Protein AF-A0A3B9X0W4-F1 (afdb_monomer_lite)

Foldseek 3Di:
DPPDQDFLADPFADDLVVQVVDQKAKAFDDCQQPRQHHGYDHNVSQQVQWDWDDDDNTITITGNQPPHQWADPPDAKWKWFFNHKWKWWQFPVGIDTKTFRGKIKIAGPPVQKIWMWTWIADPVPGIDIDTDMAGHDIRAWTWDDDPFKIKIKGAHSDRQKIKMWMKGDDPGTIMIMITIIGTD

Radius of gyration: 15.8 Å; chains: 1; bounding box: 37×34×49 Å

Sequence (184 aa):
PTPELPSFTLETPAAAAELKTSQLVWGRWAEGKGDLERITLGRAVAAEGKKQTIGDFNYILFRDEGDAVRVDRGLGVVNFALSSAQAFYNSSTGVVAMQVLDGSLGIDFQQNSFATELNLNHELTGQVDFIAAGGFFDGGFFHSRNDAQRIAGAVSFDGTEAGYLFERQLEAGSIDGLTLWNSQ

pLDDT: mean 94.37, std 8.46, range [43.22, 98.88]

Secondary structure (DSSP, 8-state):
-PPPPP-SB-SSPPPHHHHTTSSEEEEESTTTTGGG--SEEEHHHHTTT-EEEEE-SSEEEEE--TT--SPPTT--EEEEEEEEEEEEEEETTEEEEEEEEEEEEEEETTTTEEEEEEEEEETTTEEEEEEEEEEEETTTEEEEE-SSEEEEEEE-TTSSEEEEEEEEEETTEEEEEEEEEEE-

Structure (mmCIF, N/CA/C/O backbone):
data_AF-A0A3B9X0W4-F1
#
_entry.id   AF-A0A3B9X0W4-F1
#
loop_
_atom_site.group_PDB
_atom_site.id
_atom_site.type_symbol
_atom_site.label_atom_id
_atom_site.label_alt_id
_atom_site.label_comp_id
_atom_site.label_asym_id
_atom_site.label_entity_id
_atom_site.label_seq_id
_atom_site.pdbx_PDB_ins_code
_atom_site.Cartn_x
_atom_site.Cartn_y
_atom_site.Cartn_z
_atom_site.occupancy
_atom_site.B_iso_or_equiv
_atom_site.auth_seq_id
_atom_site.auth_comp_id
_atom_site.auth_asym_id
_atom_site.auth_atom_id
_atom_site.pdbx_PDB_model_num
ATOM 1 N N . PRO A 1 1 ? -14.257 -4.869 -30.197 1.00 48.38 1 PRO A N 1
ATOM 2 C CA . PRO A 1 1 ? -13.517 -4.279 -29.060 1.00 48.38 1 PRO A CA 1
ATOM 3 C C . PRO A 1 1 ? -13.326 -5.328 -27.961 1.00 48.38 1 PRO A C 1
ATOM 5 O O . PRO A 1 1 ? -14.312 -5.815 -27.416 1.00 48.38 1 PRO A O 1
ATOM 8 N N . THR A 1 2 ? -12.083 -5.730 -27.701 1.00 43.22 2 THR A N 1
ATOM 9 C CA . THR A 1 2 ? -11.752 -6.470 -26.475 1.00 43.22 2 TH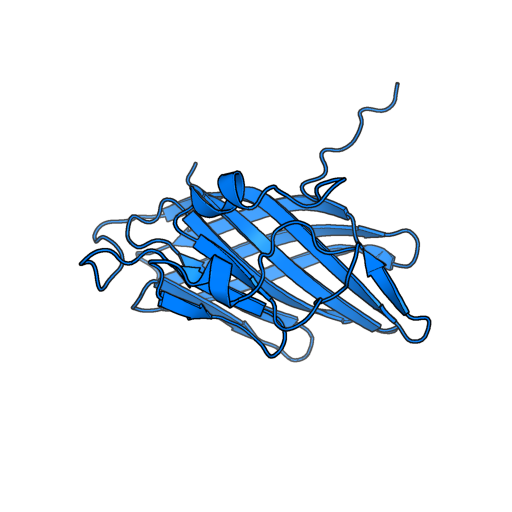R A CA 1
ATOM 10 C C . THR A 1 2 ? -12.090 -5.558 -25.293 1.00 43.22 2 THR A C 1
ATOM 12 O O . THR A 1 2 ? -11.736 -4.380 -25.371 1.00 43.22 2 THR A O 1
ATOM 15 N N . PRO A 1 3 ? -12.813 -6.021 -24.258 1.00 47.41 3 PRO A N 1
ATOM 16 C CA . PRO A 1 3 ? -13.019 -5.218 -23.059 1.00 47.41 3 PRO A CA 1
ATOM 17 C C . PRO A 1 3 ? -11.651 -4.831 -22.500 1.00 47.41 3 PRO A C 1
ATOM 19 O O . PRO A 1 3 ? -10.781 -5.692 -22.364 1.00 47.41 3 PRO A O 1
ATOM 22 N N . GLU A 1 4 ? -11.445 -3.546 -22.234 1.00 57.66 4 GLU A N 1
ATOM 23 C CA . GLU A 1 4 ? -10.277 -3.089 -21.493 1.00 57.66 4 GLU A CA 1
ATOM 24 C C . GLU A 1 4 ? -10.377 -3.698 -20.091 1.00 57.66 4 GLU A C 1
ATOM 26 O O . GLU A 1 4 ? -11.400 -3.543 -19.418 1.00 57.66 4 GLU A O 1
ATOM 31 N N . LEU A 1 5 ? -9.386 -4.505 -19.707 1.00 55.81 5 LEU A N 1
ATOM 32 C CA . LEU A 1 5 ? -9.364 -5.097 -18.374 1.00 55.81 5 LEU A CA 1
ATOM 33 C C . LEU A 1 5 ? -9.265 -3.955 -17.353 1.00 55.81 5 LEU A C 1
ATOM 35 O O . LEU A 1 5 ? -8.487 -3.025 -17.583 1.00 55.81 5 LEU A O 1
ATOM 39 N N . PRO A 1 6 ? -10.026 -3.999 -16.247 1.00 62.91 6 PRO A N 1
ATOM 40 C CA . PRO A 1 6 ? -9.841 -3.032 -15.177 1.00 62.91 6 PRO A CA 1
ATOM 41 C C . PRO A 1 6 ? -8.377 -3.060 -14.715 1.00 62.91 6 PRO A C 1
ATOM 43 O O . PRO A 1 6 ? -7.774 -4.122 -14.580 1.00 62.91 6 PRO A O 1
ATOM 46 N N . SER A 1 7 ? -7.795 -1.878 -14.518 1.00 80.00 7 SER A N 1
ATOM 47 C CA . SER A 1 7 ? -6.469 -1.707 -13.929 1.00 80.00 7 SER A CA 1
ATOM 48 C C . SER A 1 7 ? -6.621 -0.860 -12.677 1.00 80.00 7 SER A C 1
ATOM 50 O O . SER A 1 7 ? -7.043 0.292 -12.746 1.00 80.00 7 SER A O 1
ATOM 52 N N . PHE A 1 8 ? -6.247 -1.424 -11.534 1.00 91.62 8 PHE A N 1
ATOM 53 C CA . PHE A 1 8 ? -6.143 -0.704 -10.265 1.00 91.62 8 PHE A CA 1
ATOM 54 C C . PHE A 1 8 ? -4.829 0.079 -10.153 1.00 91.62 8 PHE A C 1
ATOM 56 O O . PHE A 1 8 ? -4.624 0.827 -9.193 1.00 91.62 8 PHE A O 1
ATOM 63 N N . THR A 1 9 ? -3.946 -0.061 -11.147 1.00 91.69 9 THR A N 1
ATOM 64 C CA . THR A 1 9 ? -2.780 0.800 -11.332 1.00 91.69 9 THR A CA 1
ATOM 65 C C . THR A 1 9 ? -3.202 2.060 -12.082 1.00 91.69 9 THR A C 1
ATOM 67 O O . THR A 1 9 ? -3.610 1.981 -13.242 1.00 91.69 9 THR A O 1
ATOM 70 N N . LEU A 1 10 ? -3.078 3.220 -11.433 1.00 90.19 10 LEU A N 1
ATOM 71 C CA . LEU A 1 10 ? -3.373 4.516 -12.051 1.00 90.19 10 LEU A CA 1
ATOM 72 C C . LEU A 1 10 ? -2.389 4.822 -13.191 1.00 90.19 10 LEU A C 1
ATOM 74 O O . LEU A 1 10 ? -1.198 4.513 -13.105 1.00 90.19 10 LEU A O 1
ATOM 78 N N . GLU A 1 11 ? -2.862 5.491 -14.241 1.00 89.56 11 GLU A N 1
ATOM 79 C CA . GLU A 1 11 ? -1.998 5.918 -15.351 1.00 89.56 11 GLU A CA 1
ATOM 80 C C . GLU A 1 11 ? -1.024 7.022 -14.919 1.00 89.56 11 GLU A C 1
ATOM 82 O O . GLU A 1 11 ? 0.160 6.998 -15.267 1.00 89.56 11 GLU A O 1
ATOM 87 N N . THR A 1 12 ? -1.509 7.953 -14.095 1.00 92.00 12 THR A N 1
ATOM 88 C CA . THR A 1 12 ? -0.754 9.085 -13.550 1.00 92.00 12 THR A CA 1
ATOM 89 C C . THR A 1 12 ? -0.750 9.070 -12.021 1.00 92.00 12 THR A C 1
ATOM 91 O O . THR A 1 12 ? -1.651 8.484 -11.419 1.00 92.00 12 THR A O 1
ATOM 94 N N . PRO A 1 13 ? 0.219 9.734 -11.366 1.00 94.81 13 PRO A N 1
ATOM 95 C CA . PRO A 1 13 ? 0.207 9.883 -9.915 1.00 94.81 13 PRO A CA 1
ATOM 96 C C . PRO A 1 13 ? -1.081 10.540 -9.404 1.00 94.81 13 PRO A C 1
ATOM 98 O O . PRO A 1 13 ? -1.518 11.555 -9.950 1.00 94.81 13 PRO A O 1
ATOM 101 N N . ALA A 1 14 ? -1.664 9.978 -8.344 1.00 94.00 14 ALA A N 1
ATOM 102 C CA . ALA A 1 14 ? -2.817 10.550 -7.664 1.00 94.00 14 ALA A CA 1
ATOM 103 C C . ALA A 1 14 ? -2.467 11.912 -7.053 1.00 94.00 14 ALA A C 1
ATOM 105 O O . ALA A 1 14 ? -1.352 12.148 -6.568 1.00 94.00 14 ALA A O 1
ATOM 106 N N . ALA A 1 15 ? -3.437 12.824 -7.051 1.00 94.44 15 ALA A N 1
ATOM 107 C CA . ALA A 1 15 ? -3.230 14.144 -6.480 1.00 94.44 15 ALA A CA 1
ATOM 108 C C . ALA A 1 15 ? -3.102 14.059 -4.951 1.00 94.44 15 ALA A C 1
ATOM 110 O O . ALA A 1 15 ? -3.848 13.349 -4.279 1.00 94.44 15 ALA A O 1
ATOM 111 N N . ALA A 1 16 ? -2.215 14.867 -4.365 1.00 93.81 16 ALA A N 1
ATOM 112 C CA . ALA A 1 16 ? -2.045 14.895 -2.910 1.00 93.81 16 ALA A CA 1
ATOM 113 C C . ALA A 1 16 ? -3.329 15.255 -2.152 1.00 93.81 16 ALA A C 1
ATOM 115 O O . ALA A 1 16 ? -3.556 14.750 -1.059 1.00 93.81 16 ALA A O 1
ATOM 116 N N . ALA A 1 17 ? -4.169 16.119 -2.726 1.00 94.56 17 ALA A N 1
ATOM 117 C CA . ALA A 1 17 ? -5.448 16.477 -2.125 1.00 94.56 17 ALA A CA 1
ATOM 118 C C . ALA A 1 17 ? -6.420 15.289 -2.072 1.00 94.56 17 ALA A C 1
ATOM 120 O O . ALA A 1 17 ? -7.154 15.175 -1.102 1.00 94.56 17 ALA A O 1
ATOM 121 N N . GLU A 1 18 ? -6.392 14.412 -3.078 1.00 94.25 18 GLU A N 1
ATOM 122 C CA . GLU A 1 18 ? -7.237 13.219 -3.159 1.00 94.25 18 GLU A CA 1
ATOM 123 C C . GLU A 1 18 ? -6.798 12.176 -2.129 1.00 94.25 18 GLU A C 1
ATOM 125 O O . GLU A 1 18 ? -7.586 11.807 -1.262 1.00 94.25 18 GLU A O 1
ATOM 130 N N . LEU A 1 19 ? -5.514 11.796 -2.133 1.00 95.06 19 LEU A N 1
ATOM 131 C CA . LEU A 1 19 ? -4.982 10.807 -1.188 1.00 95.06 19 LEU A CA 1
ATOM 132 C C . LEU A 1 19 ? -5.155 11.238 0.274 1.00 95.06 19 LEU A C 1
ATOM 134 O O . LEU A 1 19 ? -5.411 10.408 1.136 1.00 95.06 19 LEU A O 1
ATOM 138 N N . LYS A 1 20 ? -5.056 12.539 0.577 1.00 94.75 20 LYS A N 1
ATOM 139 C CA . LYS A 1 20 ? -5.226 13.041 1.949 1.00 94.75 20 LYS A CA 1
ATOM 140 C C . LYS A 1 20 ? -6.667 12.994 2.470 1.00 94.75 20 LYS A C 1
ATOM 142 O O . LYS A 1 20 ? -6.859 13.258 3.654 1.00 94.75 20 LYS A O 1
ATOM 147 N N . THR A 1 21 ? -7.657 12.670 1.634 1.00 94.19 21 THR A N 1
ATOM 148 C CA . THR A 1 21 ? -9.032 12.432 2.109 1.00 94.19 21 THR A CA 1
ATOM 149 C C . THR A 1 21 ? -9.198 11.073 2.788 1.00 94.19 21 THR A C 1
ATOM 151 O O . THR A 1 21 ? -10.082 10.937 3.630 1.00 94.19 21 THR A O 1
ATOM 154 N N . SER A 1 22 ? -8.329 10.105 2.479 1.00 95.75 22 SER A N 1
ATOM 155 C CA . SER A 1 22 ? -8.332 8.770 3.079 1.00 95.75 22 SER A CA 1
ATOM 156 C C . SER A 1 22 ? -7.802 8.784 4.510 1.00 95.75 22 SER A C 1
ATOM 158 O O . SER A 1 22 ? -6.947 9.602 4.876 1.00 95.75 22 SER A O 1
ATOM 160 N N . GLN A 1 23 ? -8.257 7.844 5.333 1.00 97.31 23 GLN A N 1
ATOM 161 C CA . GLN A 1 23 ? -7.698 7.592 6.661 1.00 97.31 23 GLN A CA 1
ATOM 162 C C . GLN A 1 23 ? -6.287 7.011 6.558 1.00 97.31 23 GLN A C 1
ATOM 164 O O . GLN A 1 23 ? -5.421 7.406 7.343 1.00 97.31 23 GLN A O 1
ATOM 169 N N . LEU A 1 24 ? -6.031 6.161 5.565 1.00 98.50 24 LEU A N 1
ATOM 170 C CA . LEU A 1 24 ? -4.751 5.519 5.291 1.00 98.50 24 LEU A CA 1
ATOM 171 C C . LEU A 1 24 ? -4.034 6.160 4.094 1.00 98.50 24 LEU A C 1
ATOM 173 O O . LEU A 1 24 ? -4.579 6.243 2.998 1.00 98.50 24 LEU A O 1
ATOM 177 N N . VAL A 1 25 ? -2.787 6.599 4.288 1.00 98.56 25 VAL A N 1
ATOM 178 C CA . VAL A 1 25 ? -1.997 7.293 3.255 1.00 98.56 25 VAL A CA 1
ATOM 179 C C . VAL A 1 25 ? -0.572 6.763 3.203 1.00 98.56 25 VAL A C 1
ATOM 181 O O . VAL A 1 25 ? 0.138 6.754 4.209 1.00 98.56 25 VAL A O 1
ATOM 184 N N . TRP A 1 26 ? -0.113 6.379 2.013 1.00 98.69 26 TRP A N 1
ATOM 185 C CA . TRP A 1 26 ? 1.274 5.980 1.803 1.00 98.69 26 TRP A CA 1
ATOM 186 C C . TRP A 1 26 ? 2.205 7.189 1.682 1.00 98.69 26 TRP A C 1
ATOM 188 O O . TRP A 1 26 ? 2.032 8.066 0.835 1.00 98.69 26 TRP A O 1
ATOM 198 N N . GLY A 1 27 ? 3.243 7.207 2.511 1.00 98.31 27 GLY A N 1
ATOM 199 C CA . GLY A 1 27 ? 4.379 8.112 2.398 1.00 98.31 27 GLY A CA 1
ATOM 200 C C . GLY A 1 27 ? 5.613 7.405 1.840 1.00 98.31 27 GLY A C 1
ATOM 201 O O . GLY A 1 27 ? 5.862 6.257 2.194 1.00 98.31 27 GLY A O 1
ATOM 202 N N . ARG A 1 28 ? 6.411 8.107 1.027 1.00 97.62 28 ARG A N 1
ATOM 203 C CA . ARG A 1 28 ? 7.701 7.652 0.477 1.00 97.62 28 ARG A CA 1
ATOM 204 C C . ARG A 1 28 ? 8.881 8.514 0.935 1.00 97.62 28 ARG A C 1
ATOM 206 O O . ARG A 1 28 ? 8.710 9.684 1.301 1.00 97.62 28 ARG A O 1
ATOM 213 N N . TRP A 1 29 ? 10.078 7.927 0.930 1.00 93.38 29 TRP A N 1
ATOM 214 C CA . TRP A 1 29 ? 11.333 8.614 1.221 1.00 93.38 29 TRP A CA 1
ATOM 215 C C . TRP A 1 29 ? 11.989 8.959 -0.106 1.00 93.38 29 TRP A C 1
ATOM 217 O O . TRP A 1 29 ? 11.956 8.163 -1.044 1.00 93.38 29 TRP A O 1
ATOM 227 N N . ALA A 1 30 ? 12.617 10.135 -0.163 1.00 90.94 30 ALA A N 1
ATOM 228 C CA . ALA A 1 30 ? 13.157 10.677 -1.406 1.00 90.94 30 ALA A CA 1
ATOM 229 C C . ALA A 1 30 ? 12.117 10.575 -2.547 1.00 90.94 30 ALA A C 1
ATOM 231 O O . ALA A 1 30 ? 10.919 10.754 -2.315 1.00 90.94 30 ALA A O 1
ATOM 232 N N . GLU A 1 31 ? 12.567 10.275 -3.762 1.00 89.62 31 GLU A N 1
ATOM 233 C CA . GLU A 1 31 ? 11.701 10.165 -4.938 1.00 89.62 31 GLU A CA 1
ATOM 234 C C . GLU A 1 31 ? 11.060 8.777 -5.112 1.00 89.62 31 GLU A C 1
ATOM 236 O O . GLU A 1 31 ? 10.306 8.576 -6.058 1.00 89.62 31 GLU A O 1
ATOM 241 N N . GLY A 1 32 ? 11.318 7.810 -4.220 1.00 91.25 32 GLY A N 1
ATOM 242 C CA . GLY A 1 32 ? 10.841 6.432 -4.392 1.00 91.25 32 GLY A CA 1
ATOM 243 C C . GLY A 1 32 ? 11.309 5.833 -5.725 1.00 91.25 32 GLY A C 1
ATOM 244 O O . GLY A 1 32 ? 12.503 5.845 -6.029 1.00 91.25 32 GLY A O 1
ATOM 245 N N . LYS A 1 33 ? 10.369 5.340 -6.538 1.00 93.62 33 LYS A N 1
ATOM 246 C CA . LYS A 1 33 ? 10.602 4.858 -7.914 1.00 93.62 33 LYS A CA 1
ATOM 247 C C . LYS A 1 33 ? 10.416 5.953 -8.986 1.00 93.62 33 LYS A C 1
ATOM 249 O O . LYS A 1 33 ? 10.255 5.637 -10.164 1.00 93.62 33 LYS A O 1
ATOM 254 N N . GLY A 1 34 ? 10.440 7.232 -8.603 1.00 92.81 34 GLY A N 1
ATOM 255 C CA . GLY A 1 34 ? 10.336 8.380 -9.509 1.00 92.81 34 GLY A CA 1
ATOM 256 C C . GLY A 1 34 ? 8.974 8.465 -10.198 1.00 92.81 34 GLY A C 1
ATOM 257 O O . GLY A 1 34 ? 7.934 8.318 -9.558 1.00 92.81 34 GLY A O 1
ATOM 258 N N . ASP A 1 35 ? 8.978 8.644 -11.519 1.00 91.94 35 ASP A N 1
ATOM 259 C CA . ASP A 1 35 ? 7.766 8.803 -12.339 1.00 91.94 35 ASP A CA 1
ATOM 260 C C . ASP A 1 35 ? 6.871 7.552 -12.389 1.00 91.94 35 ASP A C 1
ATOM 262 O O . ASP A 1 35 ? 5.811 7.577 -13.016 1.00 91.94 35 ASP A O 1
ATOM 266 N N . LEU A 1 36 ? 7.269 6.448 -11.747 1.00 93.75 36 LEU A N 1
ATOM 267 C CA . LEU A 1 36 ? 6.467 5.230 -11.606 1.00 93.75 36 LEU A CA 1
ATOM 268 C C . LEU A 1 36 ? 5.566 5.233 -10.359 1.00 93.75 36 LEU A C 1
ATOM 270 O O . LEU A 1 36 ? 4.665 4.405 -10.259 1.00 93.75 36 LEU A O 1
ATOM 274 N N . GLU A 1 37 ? 5.774 6.153 -9.416 1.00 96.06 37 GLU A N 1
ATOM 275 C CA . GLU A 1 37 ? 4.938 6.277 -8.218 1.00 96.06 37 GLU A CA 1
ATOM 276 C C . GLU A 1 37 ? 3.497 6.662 -8.586 1.00 96.06 37 GLU A C 1
ATOM 278 O O . GLU A 1 37 ? 3.277 7.511 -9.453 1.00 96.06 37 GLU A O 1
ATOM 283 N N . ARG A 1 38 ? 2.497 6.047 -7.943 1.00 96.50 38 ARG A N 1
ATOM 284 C CA . ARG A 1 38 ? 1.077 6.308 -8.240 1.00 96.50 38 ARG A CA 1
ATOM 285 C C . ARG A 1 38 ? 0.268 6.741 -7.036 1.00 96.50 38 ARG A C 1
ATOM 287 O O . ARG A 1 38 ? -0.507 7.683 -7.148 1.00 96.50 38 ARG A O 1
ATOM 294 N N . ILE A 1 39 ? 0.462 6.089 -5.897 1.00 97.50 39 ILE A N 1
ATOM 295 C CA . ILE A 1 39 ? -0.406 6.238 -4.721 1.00 97.50 39 ILE A CA 1
ATOM 296 C C . ILE A 1 39 ? 0.355 6.703 -3.476 1.00 97.50 39 ILE A C 1
ATOM 298 O O . ILE A 1 39 ? -0.124 6.547 -2.356 1.00 97.50 39 ILE A O 1
ATOM 302 N N . THR A 1 40 ? 1.551 7.268 -3.655 1.00 98.19 40 THR A N 1
ATOM 303 C CA . THR A 1 40 ? 2.399 7.730 -2.552 1.00 98.19 40 THR A CA 1
ATOM 304 C C . THR A 1 40 ? 2.554 9.246 -2.546 1.00 98.19 40 THR A C 1
ATOM 306 O O . THR A 1 40 ? 2.548 9.912 -3.585 1.00 98.19 40 THR A O 1
ATOM 309 N N . LEU A 1 41 ? 2.789 9.804 -1.360 1.00 98.00 41 LEU A N 1
ATOM 310 C CA . LEU A 1 41 ? 3.182 11.199 -1.150 1.00 98.00 41 LEU A CA 1
ATOM 311 C C . LEU A 1 41 ? 4.561 11.283 -0.503 1.00 98.00 41 LEU A C 1
ATOM 313 O O . LEU A 1 41 ? 5.019 10.338 0.130 1.00 98.00 41 LEU A O 1
ATOM 317 N N . GLY A 1 42 ? 5.230 12.433 -0.605 1.00 97.75 42 GLY A N 1
ATOM 318 C CA . GLY A 1 42 ? 6.433 12.667 0.195 1.00 97.75 42 GLY A CA 1
ATOM 319 C C . GLY A 1 42 ? 6.108 12.518 1.685 1.00 97.75 42 GLY A C 1
ATOM 320 O O . GLY A 1 42 ? 5.093 13.041 2.146 1.00 97.75 42 GLY A O 1
ATOM 321 N N . ARG A 1 43 ? 6.959 11.813 2.443 1.00 96.81 43 ARG A N 1
ATOM 322 C CA . ARG A 1 43 ? 6.708 11.445 3.851 1.00 96.81 43 ARG A CA 1
ATOM 323 C C . ARG A 1 43 ? 6.135 12.578 4.709 1.00 96.81 43 ARG A C 1
ATOM 325 O O . ARG A 1 43 ? 5.210 12.336 5.472 1.00 96.81 43 ARG A O 1
ATOM 332 N N . ALA A 1 44 ? 6.687 13.790 4.608 1.00 96.06 44 ALA A N 1
ATOM 333 C CA . ALA A 1 44 ? 6.236 14.928 5.411 1.00 96.06 44 ALA A CA 1
ATOM 334 C C . ALA A 1 44 ? 4.766 15.291 5.142 1.00 96.06 44 ALA A C 1
ATOM 336 O O . ALA A 1 44 ? 4.036 15.561 6.085 1.00 96.06 44 ALA A O 1
ATOM 337 N N . VAL A 1 45 ? 4.338 15.226 3.878 1.00 97.06 45 VAL A N 1
ATOM 338 C CA . VAL A 1 45 ? 2.959 15.510 3.458 1.00 97.06 45 VAL A CA 1
ATOM 339 C C . VAL A 1 45 ? 2.021 14.372 3.863 1.00 97.06 45 VAL A C 1
ATOM 341 O O . VAL A 1 45 ? 0.930 14.628 4.356 1.00 97.06 45 VAL A O 1
ATOM 344 N N . ALA A 1 46 ? 2.449 13.114 3.699 1.00 97.88 46 ALA A N 1
ATOM 345 C CA . ALA A 1 46 ? 1.660 11.946 4.110 1.00 97.88 46 ALA A CA 1
ATOM 346 C C . ALA A 1 46 ? 1.410 11.898 5.630 1.00 97.88 46 ALA A C 1
ATOM 34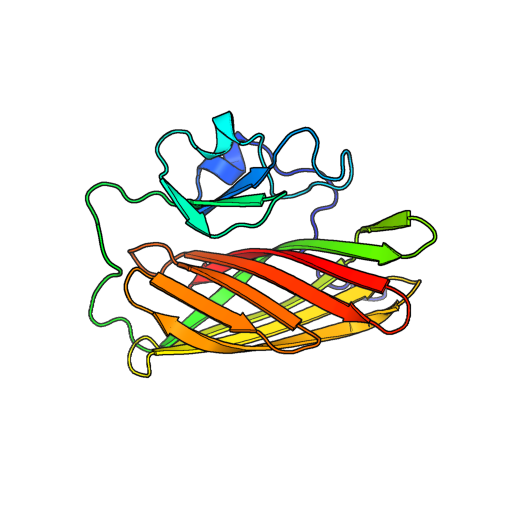8 O O . ALA A 1 46 ? 0.380 11.401 6.076 1.00 97.88 46 ALA A O 1
ATOM 349 N N . ALA A 1 47 ? 2.358 12.411 6.421 1.00 97.38 47 ALA A N 1
ATOM 350 C CA . ALA A 1 47 ? 2.307 12.399 7.879 1.00 97.38 47 ALA A CA 1
ATOM 351 C C . ALA A 1 47 ? 1.415 13.494 8.492 1.00 97.38 47 ALA A C 1
ATOM 353 O O . ALA A 1 47 ? 1.194 13.483 9.702 1.00 97.38 47 ALA A O 1
ATOM 354 N N . GLU A 1 48 ? 0.936 14.464 7.707 1.00 96.31 48 GLU A N 1
ATOM 355 C CA . GLU A 1 48 ? 0.119 15.571 8.215 1.00 96.31 48 GLU A CA 1
ATOM 356 C C . GLU A 1 48 ? -1.151 15.043 8.903 1.00 96.31 48 GLU A C 1
ATOM 358 O O . GLU A 1 48 ? -2.041 14.501 8.254 1.00 96.31 48 GLU A O 1
ATOM 363 N N . GLY A 1 49 ? -1.230 15.195 10.231 1.00 94.56 49 GLY A N 1
ATOM 364 C CA . GLY A 1 49 ? -2.385 14.763 11.029 1.00 94.56 49 GLY A CA 1
ATOM 365 C C . GLY A 1 49 ? -2.517 13.247 11.225 1.00 94.56 49 GLY A C 1
ATOM 366 O O . GLY A 1 49 ? -3.524 12.802 11.761 1.00 94.56 49 GLY A O 1
ATOM 367 N N . LYS A 1 50 ? -1.522 12.447 10.823 1.00 96.56 50 LYS A N 1
ATOM 368 C CA . LYS A 1 50 ? -1.585 10.978 10.846 1.00 96.56 50 LYS A CA 1
ATOM 369 C C . LYS A 1 50 ? -0.389 10.370 11.577 1.00 96.56 50 LYS A C 1
ATOM 371 O O . LYS A 1 50 ? 0.679 10.977 11.670 1.00 96.56 50 LYS A O 1
ATOM 376 N N . LYS A 1 51 ? -0.539 9.147 12.088 1.00 96.62 51 LYS A N 1
ATOM 377 C CA . LYS A 1 51 ? 0.534 8.402 12.770 1.00 96.62 51 LYS A CA 1
ATOM 378 C C . LYS A 1 51 ? 1.077 7.272 11.906 1.00 96.62 51 LYS A C 1
ATOM 380 O O . LYS A 1 51 ? 0.381 6.740 11.049 1.00 96.62 51 LYS A O 1
ATOM 385 N N . GLN A 1 52 ? 2.342 6.923 12.123 1.00 96.94 52 GLN A N 1
ATOM 386 C CA . GLN A 1 52 ? 2.999 5.822 11.416 1.00 96.94 52 GLN A CA 1
ATOM 387 C C . GLN A 1 52 ? 2.414 4.477 11.857 1.00 96.94 52 GLN A C 1
ATOM 389 O O . GLN A 1 52 ? 2.207 4.266 13.050 1.00 96.94 52 GLN A O 1
ATOM 394 N N . THR A 1 53 ? 2.199 3.572 10.903 1.00 97.44 53 THR A N 1
ATOM 395 C CA . THR A 1 53 ? 1.723 2.206 11.161 1.00 97.44 53 THR A CA 1
ATOM 396 C C . THR A 1 53 ? 2.782 1.185 10.745 1.00 97.44 53 THR A C 1
ATOM 398 O O . THR A 1 53 ? 3.714 0.911 11.498 1.00 97.44 53 THR A O 1
ATOM 401 N N . ILE A 1 54 ? 2.670 0.654 9.532 1.00 97.88 54 ILE A N 1
ATOM 402 C CA . ILE A 1 54 ? 3.587 -0.303 8.921 1.00 97.88 54 ILE A CA 1
ATOM 403 C C . ILE A 1 54 ? 4.447 0.380 7.860 1.00 97.88 54 ILE A C 1
ATOM 405 O O . ILE A 1 54 ? 4.173 1.504 7.436 1.00 97.88 54 ILE A O 1
ATOM 409 N N . GLY A 1 55 ? 5.503 -0.300 7.433 1.00 96.50 55 GLY A N 1
ATOM 410 C CA . GLY A 1 55 ? 6.386 0.199 6.393 1.00 96.50 55 GLY A CA 1
ATOM 411 C C . GLY A 1 55 ? 7.602 -0.685 6.156 1.00 96.50 55 GLY A C 1
ATOM 412 O O . GLY A 1 55 ? 7.774 -1.744 6.774 1.00 96.50 55 GLY A O 1
ATOM 413 N N . ASP A 1 56 ? 8.444 -0.220 5.251 1.00 94.56 56 ASP A N 1
ATOM 414 C CA . ASP A 1 56 ? 9.777 -0.728 4.960 1.00 94.56 56 ASP A CA 1
ATOM 415 C C . ASP A 1 56 ? 10.769 0.454 4.881 1.00 94.56 56 ASP A C 1
ATOM 417 O O . ASP A 1 56 ? 10.558 1.506 5.489 1.00 94.56 56 ASP A O 1
ATOM 421 N N . PHE A 1 57 ? 11.887 0.284 4.173 1.00 91.75 57 PHE A N 1
ATOM 422 C CA . PHE A 1 57 ? 12.869 1.355 3.992 1.00 91.75 57 PHE A CA 1
ATOM 423 C C . PHE A 1 57 ? 12.441 2.425 2.973 1.00 91.75 57 PHE A C 1
ATOM 425 O O . PHE A 1 57 ? 13.081 3.475 2.912 1.00 91.75 57 PHE A O 1
ATOM 432 N N . ASN A 1 58 ? 11.388 2.173 2.190 1.00 95.19 58 ASN A N 1
ATOM 433 C CA . ASN A 1 58 ? 10.945 3.022 1.086 1.00 95.19 58 ASN A CA 1
ATOM 434 C C . ASN A 1 58 ? 9.593 3.691 1.369 1.00 95.19 58 ASN A C 1
ATOM 436 O O . ASN A 1 58 ? 9.388 4.838 0.962 1.00 95.19 58 ASN A O 1
ATOM 440 N N . TYR A 1 59 ? 8.695 2.986 2.063 1.00 98.19 59 TYR A N 1
ATOM 441 C CA . TYR A 1 59 ? 7.282 3.309 2.234 1.00 98.19 59 TYR A CA 1
ATOM 442 C C . TYR A 1 59 ? 6.794 3.126 3.683 1.00 98.19 59 TYR A C 1
ATOM 444 O O . TYR A 1 59 ? 7.198 2.211 4.394 1.00 98.19 59 TYR A O 1
ATOM 452 N N . ILE A 1 60 ? 5.933 4.039 4.141 1.00 98.44 60 ILE A N 1
ATOM 453 C CA . ILE A 1 60 ? 5.254 4.023 5.442 1.00 98.44 60 ILE A CA 1
ATOM 454 C C . ILE A 1 60 ? 3.790 4.239 5.137 1.00 98.44 60 ILE A C 1
ATOM 456 O O . ILE A 1 60 ? 3.438 5.202 4.454 1.00 98.44 60 ILE A O 1
ATOM 460 N N . LEU A 1 61 ? 2.945 3.408 5.722 1.00 98.75 61 LEU A N 1
ATOM 461 C CA . LEU A 1 61 ? 1.527 3.676 5.795 1.00 98.75 61 LEU A CA 1
ATOM 462 C C . LEU A 1 61 ? 1.257 4.562 7.012 1.00 98.75 61 LEU A C 1
ATOM 464 O O . LEU A 1 61 ? 1.583 4.213 8.152 1.00 98.75 61 LEU A O 1
ATOM 468 N N . PHE A 1 62 ? 0.678 5.727 6.769 1.00 98.62 62 PHE A N 1
ATOM 469 C CA . PHE A 1 62 ? 0.190 6.625 7.802 1.00 98.62 62 PHE A CA 1
ATOM 470 C C . PHE A 1 62 ? -1.306 6.422 7.992 1.00 98.62 62 PHE A C 1
ATOM 472 O O . PHE A 1 62 ? -2.024 6.233 7.016 1.00 98.62 62 PHE A O 1
ATOM 479 N N . ARG A 1 63 ? -1.772 6.492 9.236 1.00 98.31 63 ARG A N 1
ATOM 480 C CA . ARG A 1 63 ? -3.178 6.338 9.597 1.00 98.31 63 ARG A CA 1
ATOM 481 C C . ARG A 1 63 ? -3.678 7.541 10.376 1.00 98.31 63 ARG A C 1
ATOM 483 O O . ARG A 1 63 ? -3.003 8.006 11.295 1.00 98.31 63 ARG A O 1
ATOM 490 N N . ASP A 1 64 ? -4.858 8.024 10.015 1.00 96.56 64 ASP A N 1
ATOM 491 C CA . ASP A 1 64 ? -5.635 8.909 10.873 1.00 96.56 64 ASP A CA 1
ATOM 492 C C . ASP A 1 64 ? -6.118 8.122 12.083 1.00 96.56 64 ASP A C 1
ATOM 494 O O . ASP A 1 64 ? -6.833 7.131 11.955 1.00 96.56 64 ASP A O 1
ATOM 498 N N . GLU A 1 65 ? -5.666 8.532 13.257 1.00 90.75 65 GLU A N 1
ATOM 499 C CA . GLU A 1 65 ? -6.043 7.875 14.498 1.00 90.75 65 GLU A CA 1
ATOM 500 C C . GLU A 1 65 ? -7.076 8.678 15.285 1.00 90.75 65 GLU A C 1
ATOM 502 O O . GLU A 1 65 ? -7.657 8.125 16.215 1.00 90.75 65 GLU A O 1
ATOM 507 N N . GLY A 1 66 ? -7.322 9.951 14.945 1.00 88.50 66 GLY A N 1
ATOM 508 C CA . GLY A 1 66 ? -8.071 10.867 15.807 1.00 88.50 66 GLY A CA 1
ATOM 509 C C . GLY A 1 66 ? -7.679 10.705 17.286 1.00 88.50 66 GLY A C 1
ATOM 510 O O . GLY A 1 66 ? -6.494 10.727 17.635 1.00 88.50 66 GLY A O 1
ATOM 511 N N . ASP A 1 67 ? -8.683 10.461 18.134 1.00 84.88 67 ASP A N 1
ATOM 512 C CA . ASP A 1 67 ? -8.524 10.090 19.551 1.00 84.88 67 ASP A CA 1
ATOM 513 C C . ASP A 1 67 ? -8.596 8.568 19.804 1.00 84.88 67 ASP A C 1
ATOM 515 O O . ASP A 1 67 ? -8.484 8.102 20.944 1.00 84.88 67 ASP A O 1
ATOM 519 N N . ALA A 1 68 ? -8.816 7.770 18.759 1.00 86.62 68 ALA A N 1
ATOM 520 C CA . ALA A 1 68 ? -8.898 6.323 18.860 1.00 86.62 68 ALA A CA 1
ATOM 521 C C . ALA A 1 68 ? -7.503 5.694 19.021 1.00 86.62 68 ALA A C 1
ATOM 523 O O . ALA A 1 68 ? -6.475 6.216 18.594 1.00 86.62 68 ALA A O 1
ATOM 524 N N . VAL A 1 69 ? -7.472 4.539 19.687 1.00 82.50 69 VAL A N 1
ATOM 525 C CA . VAL A 1 69 ? -6.238 3.773 19.957 1.00 82.50 69 VAL A CA 1
ATOM 526 C C . VAL A 1 69 ? -6.379 2.290 19.614 1.00 82.50 69 VAL A C 1
ATOM 528 O O . VAL A 1 69 ? -5.451 1.508 19.811 1.00 82.50 69 VAL A O 1
ATOM 531 N N . ARG A 1 70 ? -7.560 1.877 19.146 1.00 88.44 70 ARG A N 1
ATOM 532 C CA . ARG A 1 70 ? -7.894 0.495 18.802 1.00 88.44 70 ARG A CA 1
ATOM 533 C C . ARG A 1 70 ? -8.961 0.477 17.723 1.00 88.44 70 ARG A C 1
ATOM 535 O O . ARG A 1 70 ? -9.753 1.410 17.642 1.00 88.44 70 ARG A O 1
ATOM 542 N N . VAL A 1 71 ? -8.992 -0.619 16.975 1.00 92.31 71 VAL A N 1
ATOM 543 C CA . VAL A 1 71 ? -10.068 -0.891 16.026 1.00 92.31 71 VAL A CA 1
ATOM 544 C C . VAL A 1 71 ? -11.388 -1.067 16.778 1.00 92.31 71 VAL A C 1
ATOM 546 O O . VAL A 1 71 ? -11.408 -1.579 17.908 1.00 92.31 71 VAL A O 1
ATOM 549 N N . ASP A 1 72 ? -12.471 -0.624 16.154 1.00 91.56 72 ASP A N 1
ATOM 550 C CA . ASP A 1 72 ? -13.827 -0.760 16.647 1.00 91.56 72 ASP A CA 1
ATOM 551 C C . ASP A 1 72 ? -14.167 -2.215 16.972 1.00 91.56 72 ASP A C 1
ATOM 553 O O . ASP A 1 72 ? -13.728 -3.181 16.346 1.00 91.56 72 ASP A O 1
ATOM 557 N N . ARG A 1 73 ? -14.945 -2.375 18.041 1.00 87.81 73 ARG A N 1
ATOM 558 C CA . ARG A 1 73 ? -15.353 -3.691 18.531 1.00 87.81 73 ARG A CA 1
ATOM 559 C C . ARG A 1 73 ? -16.589 -4.168 17.789 1.00 87.81 73 ARG A C 1
ATOM 561 O O . ARG A 1 73 ? -17.444 -3.374 17.419 1.00 87.81 73 ARG A O 1
ATOM 568 N N . GLY A 1 74 ? -16.735 -5.486 17.701 1.00 85.88 74 GLY A N 1
ATOM 569 C CA . GLY A 1 74 ? -17.915 -6.097 17.091 1.00 85.88 74 GLY A CA 1
ATOM 570 C C . GLY A 1 74 ? -17.887 -6.089 15.565 1.00 85.88 74 GLY A C 1
ATOM 571 O O . GLY A 1 74 ? -18.886 -6.465 14.956 1.00 85.88 74 GLY A O 1
ATOM 572 N N . LEU A 1 75 ? -16.753 -5.724 14.956 1.00 85.81 75 LEU A N 1
ATOM 573 C CA . LEU A 1 75 ? -16.498 -6.029 13.556 1.00 85.81 75 LEU A CA 1
ATOM 574 C C . LEU A 1 75 ? -16.523 -7.557 13.382 1.00 85.81 75 LEU A C 1
ATOM 576 O O . LEU A 1 75 ? -15.964 -8.302 14.189 1.00 85.81 75 LEU A O 1
ATOM 580 N N . GLY A 1 76 ? -17.279 -8.020 12.389 1.00 92.81 76 GLY A N 1
ATOM 581 C CA . GLY A 1 76 ? -17.380 -9.431 12.027 1.00 92.81 76 GLY A CA 1
ATOM 582 C C . GLY A 1 76 ? -16.316 -9.798 11.002 1.00 92.81 76 GLY A C 1
ATOM 583 O O . GLY A 1 76 ? -15.131 -9.558 11.207 1.00 92.81 76 GLY A O 1
ATOM 584 N N . VAL A 1 77 ? -16.759 -10.352 9.878 1.00 96.06 77 VAL A N 1
ATOM 585 C CA . VAL A 1 77 ? -15.937 -10.457 8.671 1.00 96.06 77 VAL A CA 1
ATOM 586 C C . VAL A 1 77 ? -16.168 -9.202 7.838 1.00 96.06 77 VAL A C 1
ATOM 588 O O . VAL A 1 77 ? -17.320 -8.868 7.558 1.00 96.06 77 VAL A O 1
ATOM 591 N N . VAL A 1 78 ? -15.094 -8.521 7.446 1.00 97.50 78 VAL A N 1
ATOM 592 C CA . VAL A 1 78 ? -15.145 -7.369 6.539 1.00 97.50 78 VAL A CA 1
ATOM 593 C C . VAL A 1 78 ? -14.392 -7.721 5.266 1.00 97.50 78 VAL A C 1
ATOM 595 O O . VAL A 1 78 ? -13.234 -8.142 5.318 1.00 97.50 78 VAL A O 1
ATOM 598 N N . ASN A 1 79 ? -15.060 -7.540 4.131 1.00 98.00 79 ASN A N 1
ATOM 599 C CA . ASN A 1 79 ? -14.447 -7.635 2.814 1.00 98.00 79 ASN A CA 1
ATOM 600 C C . ASN A 1 79 ? -14.145 -6.230 2.313 1.00 98.00 79 ASN A C 1
ATOM 602 O O . ASN A 1 79 ? -14.940 -5.310 2.511 1.00 98.00 79 ASN A O 1
ATOM 606 N N . PHE A 1 80 ? -13.013 -6.080 1.644 1.00 98.25 80 PHE A N 1
ATOM 607 C CA . PHE A 1 80 ? -12.577 -4.818 1.083 1.00 98.25 80 PHE A CA 1
ATOM 608 C C . PHE A 1 80 ? -12.450 -4.933 -0.435 1.00 98.25 80 PHE A C 1
ATOM 610 O O . PHE A 1 80 ? -11.921 -5.912 -0.962 1.00 98.25 80 PHE A O 1
ATOM 617 N N . ALA A 1 81 ? -12.916 -3.903 -1.132 1.00 97.00 81 ALA A N 1
ATOM 618 C CA . ALA A 1 81 ? -12.681 -3.703 -2.550 1.00 97.00 81 ALA A CA 1
ATOM 619 C C . ALA A 1 81 ? -11.360 -2.954 -2.755 1.00 97.00 81 ALA A C 1
ATOM 621 O O . ALA A 1 81 ? -11.069 -1.980 -2.050 1.00 97.00 81 ALA A O 1
ATOM 622 N N . LEU A 1 82 ? -10.563 -3.402 -3.728 1.00 97.69 82 LEU A N 1
ATOM 623 C CA . LEU A 1 82 ? -9.320 -2.730 -4.089 1.00 97.69 82 LEU A CA 1
ATOM 624 C C . LEU A 1 82 ? -9.650 -1.338 -4.632 1.00 97.69 82 LEU A C 1
ATOM 626 O O . LEU A 1 82 ? -10.405 -1.204 -5.590 1.00 97.69 82 LEU A O 1
ATOM 630 N N . SER A 1 83 ? -9.109 -0.293 -4.009 1.00 96.06 83 SER A N 1
ATOM 631 C CA . SER A 1 83 ? -9.313 1.085 -4.462 1.00 96.06 83 SER A CA 1
ATOM 632 C C . SER A 1 83 ? -8.233 1.493 -5.451 1.00 96.06 83 SER A C 1
ATOM 634 O O . SER A 1 83 ? -8.524 2.097 -6.479 1.00 96.06 83 SER A O 1
ATOM 636 N N . SER A 1 84 ? -6.977 1.203 -5.118 1.00 96.94 84 SER A N 1
ATOM 637 C CA . SER A 1 84 ? -5.825 1.502 -5.959 1.00 96.94 84 SER A CA 1
ATOM 638 C C . SER A 1 84 ? -4.613 0.689 -5.519 1.00 96.94 84 SER A C 1
ATOM 640 O O . SER A 1 84 ? -4.497 0.263 -4.365 1.00 96.94 84 SER A O 1
ATOM 642 N N . ALA A 1 85 ? -3.695 0.467 -6.452 1.00 98.06 85 ALA A N 1
ATOM 643 C CA . ALA A 1 85 ? -2.450 -0.229 -6.190 1.00 98.06 85 ALA A CA 1
ATOM 644 C C . ALA A 1 85 ? -1.304 0.333 -7.034 1.00 98.06 85 ALA A C 1
ATOM 646 O O . ALA A 1 85 ? -1.500 0.928 -8.094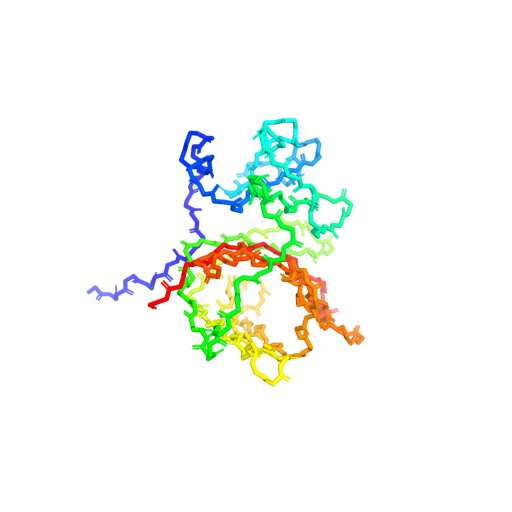 1.00 98.06 85 ALA A O 1
ATOM 647 N N . GLN A 1 86 ? -0.082 0.098 -6.569 1.00 97.50 86 GLN A N 1
ATOM 648 C CA . GLN A 1 86 ? 1.116 0.183 -7.394 1.00 97.50 86 GLN A CA 1
ATOM 649 C C . GLN A 1 86 ? 1.982 -1.039 -7.117 1.00 97.50 86 GLN A C 1
ATOM 651 O O . GLN A 1 86 ? 2.153 -1.431 -5.964 1.00 97.50 86 GLN A O 1
ATOM 656 N N . ALA A 1 87 ? 2.519 -1.641 -8.167 1.00 98.19 87 ALA A N 1
ATOM 657 C CA . ALA A 1 87 ? 3.390 -2.798 -8.067 1.00 98.19 87 ALA A CA 1
ATOM 658 C C . ALA A 1 87 ? 4.556 -2.634 -9.035 1.00 98.19 87 ALA A C 1
ATOM 660 O O . ALA A 1 87 ? 4.402 -2.065 -10.118 1.00 98.19 87 ALA A O 1
ATOM 661 N N . PHE A 1 88 ? 5.717 -3.141 -8.648 1.00 98.12 88 PHE A N 1
ATOM 662 C CA . PHE A 1 88 ? 6.947 -3.039 -9.408 1.00 98.12 88 PHE A CA 1
ATOM 663 C C . PHE A 1 88 ? 7.615 -4.397 -9.499 1.00 98.12 88 PHE A C 1
ATOM 665 O O . PHE A 1 88 ? 7.759 -5.094 -8.497 1.00 98.12 88 PHE A O 1
ATOM 672 N N . TYR A 1 89 ? 8.079 -4.742 -10.694 1.00 98.31 89 TYR A N 1
ATOM 673 C CA . TYR A 1 89 ? 8.983 -5.861 -10.892 1.00 98.31 89 TYR A CA 1
ATOM 674 C C . TYR A 1 89 ? 10.417 -5.335 -10.947 1.00 98.31 89 TYR A C 1
ATOM 676 O O . TYR A 1 89 ? 10.760 -4.495 -11.781 1.00 98.31 89 TYR A O 1
ATOM 684 N N . ASN A 1 90 ? 11.254 -5.831 -10.041 1.00 97.50 90 ASN A N 1
ATOM 685 C CA . ASN A 1 90 ? 12.667 -5.507 -9.934 1.00 97.50 90 ASN A CA 1
ATOM 686 C C . ASN A 1 90 ? 13.470 -6.697 -10.459 1.00 97.50 90 ASN A C 1
ATOM 688 O O . ASN A 1 90 ? 13.403 -7.805 -9.923 1.00 97.50 90 ASN A O 1
ATOM 692 N N . SER A 1 91 ? 14.254 -6.452 -11.499 1.00 96.62 91 SER A N 1
ATOM 693 C CA . SER A 1 91 ? 15.096 -7.447 -12.159 1.00 96.62 91 SER A CA 1
ATOM 694 C C . SER A 1 91 ? 16.523 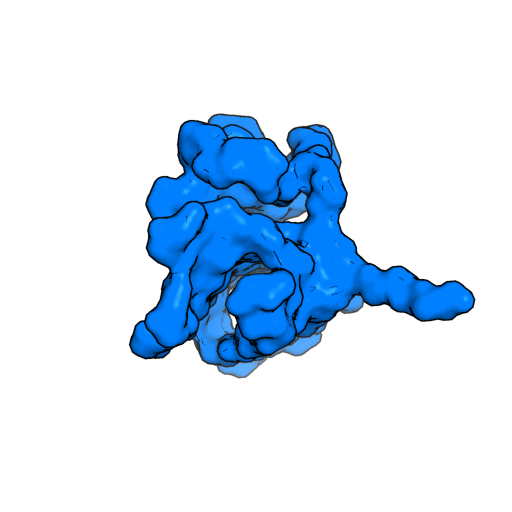-6.926 -12.300 1.00 96.62 91 SER A C 1
ATOM 696 O O . SER A 1 91 ? 16.816 -5.766 -12.001 1.00 96.62 91 SER A O 1
ATOM 698 N N . SER A 1 92 ? 17.426 -7.758 -12.820 1.00 94.88 92 SER A N 1
ATOM 699 C CA . SER A 1 92 ? 18.792 -7.327 -13.134 1.00 94.88 92 SER A CA 1
ATOM 700 C C . SER A 1 92 ? 18.859 -6.232 -14.204 1.00 94.88 92 SER A C 1
ATOM 702 O O . SER A 1 92 ? 19.876 -5.552 -14.305 1.00 94.88 92 SER A O 1
ATOM 704 N N . THR A 1 93 ? 17.813 -6.067 -15.021 1.00 93.19 93 THR A N 1
ATOM 705 C CA . THR A 1 93 ? 17.760 -5.060 -16.093 1.00 93.19 93 THR A CA 1
ATOM 706 C C . THR A 1 93 ? 17.110 -3.750 -15.658 1.00 93.19 93 THR A C 1
ATOM 708 O O . THR A 1 93 ? 17.135 -2.786 -16.417 1.00 93.19 93 THR A O 1
ATOM 711 N N . GLY A 1 94 ? 16.540 -3.697 -14.452 1.00 95.38 94 GLY A N 1
ATOM 712 C CA . GLY A 1 94 ? 15.913 -2.502 -13.900 1.00 95.38 94 GLY A CA 1
ATOM 713 C C . GLY A 1 94 ? 14.571 -2.778 -13.233 1.00 95.38 94 GLY A C 1
ATOM 714 O O . GLY A 1 94 ? 14.186 -3.929 -13.001 1.00 95.38 94 GLY A O 1
ATOM 715 N N . VAL A 1 95 ? 13.877 -1.685 -12.923 1.00 96.75 95 VAL A N 1
ATOM 716 C CA . VAL A 1 95 ? 12.562 -1.682 -12.280 1.00 96.75 95 VAL A CA 1
ATOM 717 C C . VAL A 1 95 ? 11.511 -1.237 -13.286 1.00 96.75 95 VAL A C 1
ATOM 719 O O . VAL A 1 95 ? 11.691 -0.221 -13.954 1.00 96.75 95 VAL A O 1
ATOM 722 N N . VAL A 1 96 ? 10.415 -1.986 -13.373 1.00 96.56 96 VAL A N 1
ATOM 723 C CA . VAL A 1 96 ? 9.267 -1.684 -14.238 1.00 96.56 96 VAL A CA 1
ATOM 724 C C . VAL A 1 96 ? 7.973 -1.731 -13.434 1.00 96.56 96 VAL A C 1
ATOM 726 O O . VAL A 1 96 ? 7.860 -2.511 -12.489 1.00 96.56 96 VAL A O 1
ATOM 729 N N . ALA A 1 97 ? 6.997 -0.896 -13.793 1.00 96.56 97 ALA A N 1
ATOM 730 C CA . ALA A 1 97 ? 5.671 -0.924 -13.179 1.00 96.56 97 ALA A CA 1
ATOM 731 C C . ALA A 1 97 ? 4.849 -2.104 -13.708 1.00 96.56 97 ALA A C 1
ATOM 733 O O . ALA A 1 97 ? 4.872 -2.398 -14.899 1.00 96.56 97 ALA A O 1
ATOM 734 N N . MET A 1 98 ? 4.102 -2.755 -12.822 1.00 96.81 98 MET A N 1
ATOM 735 C CA . MET A 1 98 ? 3.178 -3.834 -13.156 1.00 96.81 98 MET A CA 1
ATOM 736 C C . MET A 1 98 ? 1.730 -3.341 -13.116 1.00 96.81 98 MET A C 1
ATOM 738 O O . MET A 1 98 ? 1.365 -2.460 -12.331 1.00 96.81 98 MET A O 1
ATOM 742 N N . GLN A 1 99 ? 0.887 -3.959 -13.937 1.00 96.19 99 GLN A N 1
ATOM 743 C CA . GLN A 1 99 ? -0.558 -3.807 -13.825 1.00 96.19 99 GLN A CA 1
ATOM 744 C C . GLN A 1 99 ? -1.074 -4.662 -12.669 1.00 96.19 99 GLN A C 1
ATOM 746 O O . GLN A 1 99 ? -0.673 -5.818 -12.532 1.00 96.19 99 GLN A O 1
ATOM 751 N N . VAL A 1 100 ? -1.979 -4.100 -11.872 1.00 97.06 100 VAL A N 1
ATOM 752 C CA . VAL A 1 100 ? -2.799 -4.840 -10.909 1.00 97.06 100 VAL A CA 1
ATOM 753 C C . VAL A 1 100 ? -4.202 -4.918 -11.492 1.00 97.06 100 VAL A C 1
ATOM 755 O O . VAL A 1 100 ? -4.883 -3.901 -11.601 1.00 97.06 100 VAL A O 1
ATOM 758 N N . LEU A 1 101 ? -4.589 -6.106 -11.944 1.00 95.38 101 LEU A N 1
ATOM 759 C CA . LEU A 1 101 ? -5.805 -6.325 -12.728 1.00 95.38 101 LEU A CA 1
ATOM 760 C C . LEU A 1 101 ? -7.029 -6.579 -11.848 1.00 95.38 101 LEU A C 1
ATOM 762 O O . LEU A 1 101 ? -8.135 -6.183 -12.200 1.00 95.38 101 LEU A O 1
ATOM 766 N N . ASP A 1 102 ? -6.824 -7.242 -10.711 1.00 95.38 102 ASP A N 1
ATOM 767 C CA . ASP A 1 102 ? -7.880 -7.565 -9.755 1.00 95.38 102 ASP A CA 1
ATOM 768 C C . ASP A 1 102 ? -7.287 -7.835 -8.366 1.00 95.38 102 ASP A C 1
ATOM 770 O O . ASP A 1 102 ? -6.067 -7.995 -8.212 1.00 95.38 102 ASP A O 1
ATOM 774 N N . GLY A 1 103 ? -8.149 -7.866 -7.353 1.00 96.62 103 GLY A N 1
ATOM 775 C CA . GLY A 1 103 ? -7.769 -8.236 -6.005 1.00 96.62 103 GLY A CA 1
ATOM 776 C C . GLY A 1 103 ? -8.937 -8.405 -5.042 1.00 96.62 103 GLY A C 1
ATOM 777 O O . GLY A 1 103 ? -10.004 -7.813 -5.192 1.00 96.62 103 GLY A O 1
ATOM 778 N N . SER A 1 104 ? -8.700 -9.189 -3.996 1.00 97.75 104 SER A N 1
ATOM 779 C CA . SER A 1 104 ? -9.632 -9.371 -2.884 1.00 97.75 104 SER A CA 1
ATOM 780 C C . SER A 1 104 ? -8.890 -9.279 -1.561 1.00 97.75 104 SER A C 1
ATOM 782 O O . SER A 1 104 ? -7.762 -9.747 -1.456 1.00 97.75 104 SER A O 1
ATOM 784 N N . LEU A 1 105 ? -9.525 -8.696 -0.547 1.00 98.81 105 LEU A N 1
ATOM 785 C CA . LEU A 1 105 ? -9.017 -8.679 0.819 1.00 98.81 105 LEU A CA 1
ATOM 786 C C . LEU A 1 105 ? -10.176 -8.929 1.781 1.00 98.81 105 LEU A C 1
ATOM 788 O O . LEU A 1 105 ? -11.161 -8.194 1.782 1.00 98.81 105 LEU A O 1
ATOM 792 N N . GLY A 1 106 ? -10.041 -9.953 2.616 1.00 98.56 106 GLY A N 1
ATOM 793 C CA . GLY A 1 106 ? -10.969 -10.257 3.699 1.00 98.56 106 GLY A CA 1
ATOM 794 C C . GLY A 1 106 ? -10.248 -10.276 5.039 1.00 98.56 106 GLY A C 1
ATOM 795 O O . GLY A 1 106 ? -9.165 -10.857 5.153 1.00 98.56 106 GLY A O 1
ATOM 796 N N . ILE A 1 107 ? -10.854 -9.663 6.056 1.00 98.50 107 ILE A N 1
ATOM 797 C CA . ILE A 1 107 ? -10.381 -9.701 7.443 1.00 98.50 107 ILE A CA 1
ATOM 798 C C . ILE A 1 107 ? -11.503 -10.237 8.328 1.00 98.50 107 ILE A C 1
ATOM 800 O O . ILE A 1 107 ? -12.603 -9.685 8.369 1.00 98.50 107 ILE A O 1
ATOM 804 N N . ASP A 1 108 ? -11.210 -11.312 9.054 1.00 97.69 108 ASP A N 1
ATOM 805 C CA . ASP A 1 108 ? -12.071 -11.850 10.101 1.00 97.69 108 ASP A CA 1
ATOM 806 C C . ASP A 1 108 ? -11.559 -11.356 11.459 1.00 97.69 108 ASP A C 1
ATOM 808 O O . ASP A 1 108 ? -10.577 -11.873 12.007 1.00 97.69 108 ASP A O 1
ATOM 812 N N . PHE A 1 109 ? -12.239 -10.344 12.004 1.00 95.12 109 PHE A N 1
ATOM 813 C CA . PHE A 1 109 ? -11.910 -9.744 13.299 1.00 95.12 109 PHE A CA 1
ATOM 814 C C . PHE A 1 109 ? -12.290 -10.647 14.484 1.00 95.12 109 PHE A C 1
ATOM 816 O O . PHE A 1 109 ? -11.844 -10.405 15.604 1.00 95.12 109 PHE A O 1
ATOM 823 N N . GLN A 1 110 ? -13.096 -11.694 14.268 1.00 93.56 110 GLN A N 1
ATOM 824 C CA . GLN A 1 110 ? -13.445 -12.673 15.303 1.00 93.56 110 GLN A CA 1
ATOM 825 C C . GLN A 1 110 ? -12.403 -13.789 15.379 1.00 93.56 110 GLN A C 1
ATOM 827 O O . GLN A 1 110 ? -12.056 -14.244 16.469 1.00 93.56 110 GLN A O 1
ATOM 832 N N . GLN A 1 111 ? -11.891 -14.219 14.225 1.00 96.56 111 GLN A N 1
ATOM 833 C CA . GLN A 1 111 ? -10.872 -15.264 14.120 1.00 96.56 111 GLN A CA 1
ATOM 834 C C . GLN A 1 111 ? -9.441 -14.721 14.103 1.00 96.56 111 GLN A C 1
ATOM 836 O O . GLN A 1 111 ? -8.501 -15.513 14.087 1.00 96.56 111 GLN A O 1
ATOM 841 N N . ASN A 1 112 ? -9.261 -13.397 14.133 1.00 97.06 112 ASN A N 1
ATOM 842 C CA . ASN A 1 112 ? -7.956 -12.741 14.057 1.00 97.06 112 ASN A CA 1
ATOM 843 C C . ASN A 1 112 ? -7.151 -13.215 12.838 1.00 97.06 112 ASN A C 1
ATOM 845 O O . ASN A 1 112 ? -5.982 -13.596 12.948 1.00 97.06 112 ASN A O 1
ATOM 849 N N . SER A 1 113 ? -7.783 -13.198 11.662 1.00 98.50 113 SER A N 1
ATOM 850 C CA . SER A 1 113 ? -7.163 -13.668 10.423 1.00 98.50 113 SER A CA 1
ATOM 851 C C . SER A 1 113 ? -7.458 -12.767 9.231 1.00 98.50 113 SER A C 1
ATOM 853 O O . SER A 1 113 ? -8.431 -12.013 9.230 1.00 98.50 113 SER A O 1
ATOM 855 N N . PHE A 1 114 ? -6.608 -12.854 8.211 1.00 98.75 114 PHE A N 1
ATOM 856 C CA . PHE A 1 114 ? -6.838 -12.227 6.914 1.00 98.75 114 PHE A CA 1
ATOM 857 C C . PHE A 1 114 ? -6.527 -13.198 5.773 1.00 98.75 114 PHE A C 1
ATOM 859 O O . PHE A 1 114 ? -5.717 -14.119 5.928 1.00 98.75 114 PHE A O 1
ATOM 866 N N . ALA A 1 115 ? -7.119 -12.931 4.613 1.00 98.75 115 ALA A N 1
ATOM 867 C CA . ALA A 1 115 ? -6.761 -13.533 3.337 1.00 98.75 115 ALA A CA 1
ATOM 868 C C . ALA A 1 115 ? -6.810 -12.468 2.237 1.00 98.75 115 ALA A C 1
ATOM 870 O O . ALA A 1 115 ? -7.680 -11.598 2.256 1.00 98.75 115 ALA A O 1
ATOM 871 N N . THR A 1 116 ? -5.866 -12.526 1.302 1.00 98.81 116 THR A N 1
ATOM 872 C CA . THR A 1 116 ? -5.782 -11.600 0.173 1.00 98.81 116 THR A CA 1
ATOM 873 C C . THR A 1 116 ? -5.294 -12.284 -1.097 1.00 98.81 116 THR A C 1
ATOM 875 O O . THR A 1 116 ? -4.501 -13.233 -1.043 1.00 98.81 116 THR A O 1
ATOM 878 N N . GLU A 1 117 ? -5.730 -11.748 -2.230 1.00 98.44 117 GLU A N 1
ATOM 879 C CA . GLU A 1 117 ? -5.240 -12.068 -3.564 1.00 98.44 117 GLU A CA 1
ATOM 880 C C . GLU A 1 117 ? -5.052 -10.782 -4.381 1.00 98.44 117 GLU A C 1
ATOM 882 O O . GLU A 1 117 ? -5.855 -9.856 -4.274 1.00 98.44 117 GLU A O 1
ATOM 887 N N . LEU A 1 118 ? -4.005 -10.734 -5.208 1.00 98.56 118 LEU A N 1
ATOM 888 C CA . LEU A 1 118 ? -3.828 -9.754 -6.282 1.00 98.56 118 LEU A CA 1
ATOM 889 C C . LEU A 1 118 ? -3.444 -10.470 -7.574 1.00 98.56 118 LEU A C 1
ATOM 891 O O . LEU A 1 118 ? -2.521 -11.287 -7.564 1.00 98.56 118 LEU A O 1
ATOM 895 N N . ASN A 1 119 ? -4.051 -10.083 -8.692 1.00 97.81 119 ASN A N 1
ATOM 896 C CA . ASN A 1 119 ? -3.655 -10.560 -10.015 1.00 97.81 119 ASN A CA 1
ATOM 897 C C . ASN A 1 119 ? -2.774 -9.503 -10.691 1.00 97.81 119 ASN A C 1
ATOM 899 O O . ASN A 1 119 ? -3.233 -8.421 -11.061 1.00 97.81 119 ASN A O 1
ATOM 903 N N . LEU A 1 120 ? -1.484 -9.805 -10.819 1.00 97.56 120 LEU A N 1
ATOM 904 C CA . LEU A 1 120 ? -0.472 -8.898 -11.356 1.00 97.56 120 LEU A CA 1
ATOM 905 C C . LEU A 1 120 ? -0.119 -9.291 -12.786 1.00 97.56 120 LEU A C 1
ATOM 907 O O . LEU A 1 120 ? -0.115 -10.473 -13.122 1.00 97.56 120 LEU A O 1
ATOM 911 N N . ASN A 1 121 ? 0.239 -8.321 -13.621 1.00 96.44 121 ASN A N 1
ATOM 912 C CA . ASN A 1 121 ? 0.642 -8.598 -14.994 1.00 96.44 121 ASN A CA 1
ATOM 913 C C . ASN A 1 121 ? 1.732 -7.644 -15.494 1.00 96.44 121 ASN A C 1
ATOM 915 O O . ASN A 1 121 ? 1.695 -6.436 -15.248 1.00 96.44 121 ASN A O 1
ATOM 919 N N . HIS A 1 122 ? 2.689 -8.203 -16.233 1.00 95.88 122 HIS A N 1
ATOM 920 C CA . HIS A 1 122 ? 3.690 -7.465 -17.000 1.00 95.88 122 HIS A CA 1
ATOM 921 C C . HIS A 1 122 ? 4.246 -8.349 -18.126 1.00 95.88 122 HIS A C 1
ATOM 923 O O . HIS A 1 122 ? 4.335 -9.566 -17.971 1.00 95.88 122 HIS A O 1
ATOM 929 N N . GLU A 1 123 ? 4.689 -7.763 -19.242 1.00 94.75 123 GLU A N 1
ATOM 930 C CA . GLU A 1 123 ? 5.218 -8.521 -20.394 1.00 94.75 123 GLU A CA 1
ATOM 931 C C . GLU A 1 123 ? 6.430 -9.410 -20.048 1.00 94.75 123 GLU A C 1
ATOM 933 O O . GLU A 1 123 ? 6.588 -10.491 -20.606 1.00 94.75 123 GLU A O 1
ATOM 938 N N . LEU A 1 124 ? 7.257 -8.979 -19.087 1.00 94.44 124 LEU A N 1
ATOM 939 C CA . LEU A 1 124 ? 8.465 -9.698 -18.652 1.00 94.44 124 LEU A CA 1
ATOM 940 C C . LEU A 1 124 ? 8.179 -10.895 -17.736 1.00 94.44 124 LEU A C 1
ATOM 942 O O . LEU A 1 124 ? 9.010 -11.793 -17.635 1.00 94.44 124 LEU A O 1
ATOM 946 N N . THR A 1 125 ? 7.042 -10.894 -17.039 1.00 95.75 125 THR A N 1
ATOM 947 C CA . THR A 1 125 ? 6.701 -11.916 -16.035 1.00 95.75 125 THR A CA 1
ATOM 948 C C . THR A 1 125 ? 5.529 -12.791 -16.459 1.00 95.75 125 THR A C 1
ATOM 950 O O . THR A 1 125 ? 5.333 -13.860 -15.888 1.00 95.75 125 THR A O 1
ATOM 953 N N . GLY A 1 126 ? 4.725 -12.331 -17.422 1.00 95.25 126 GLY A N 1
ATOM 954 C CA . GLY A 1 126 ? 3.359 -12.807 -17.597 1.00 95.25 126 GLY A CA 1
ATOM 955 C C . GLY A 1 126 ? 2.486 -12.457 -16.388 1.00 95.25 126 GLY A C 1
ATOM 956 O O . GLY A 1 126 ? 2.828 -11.580 -15.582 1.00 95.25 126 GLY A O 1
ATOM 957 N N . GLN A 1 127 ? 1.366 -13.170 -16.261 1.00 95.94 127 GLN A N 1
ATOM 958 C CA . GLN A 1 127 ? 0.481 -13.058 -15.106 1.00 95.94 127 GLN A CA 1
ATOM 959 C C . GLN A 1 127 ? 1.114 -13.706 -13.868 1.00 95.94 127 GLN A C 1
ATOM 961 O O . GLN A 1 127 ? 1.669 -14.804 -13.936 1.00 95.94 127 GLN A O 1
ATOM 966 N N . VAL A 1 128 ? 0.998 -13.031 -12.726 1.00 97.19 128 VAL A N 1
ATOM 967 C CA . VAL A 1 128 ? 1.488 -13.488 -11.427 1.00 97.19 128 VAL A CA 1
ATOM 968 C C . VAL A 1 128 ? 0.423 -13.229 -10.363 1.00 97.19 128 VAL A C 1
ATOM 970 O O . VAL A 1 128 ? 0.110 -12.079 -10.073 1.00 97.19 128 VAL A O 1
ATOM 973 N N . ASP A 1 129 ? -0.072 -14.284 -9.718 1.00 97.38 129 ASP A N 1
ATOM 974 C CA . ASP A 1 129 ? -1.068 -14.149 -8.645 1.00 97.38 129 ASP A CA 1
ATOM 975 C C . ASP A 1 129 ? -0.384 -14.089 -7.280 1.00 97.38 129 ASP A C 1
ATOM 977 O O . ASP A 1 129 ? 0.238 -15.063 -6.845 1.00 97.38 129 ASP A O 1
ATOM 981 N N . PHE A 1 130 ? -0.457 -12.953 -6.592 1.00 98.31 130 PHE A N 1
ATOM 982 C CA . PHE A 1 130 ? 0.007 -12.829 -5.214 1.00 98.31 130 PHE A CA 1
ATOM 983 C C . PHE A 1 130 ? -1.107 -13.262 -4.265 1.00 98.31 130 PHE A C 1
ATOM 985 O O . PHE A 1 130 ? -2.083 -12.544 -4.104 1.00 98.31 130 PHE A O 1
ATOM 992 N N . ILE A 1 131 ? -0.938 -14.408 -3.606 1.00 98.38 131 ILE A N 1
ATOM 993 C CA . ILE A 1 131 ? -1.892 -14.931 -2.621 1.00 98.38 131 ILE A CA 1
ATOM 994 C C . ILE A 1 131 ? -1.207 -14.971 -1.257 1.00 98.38 131 ILE A C 1
ATOM 996 O O . ILE A 1 131 ? -0.076 -15.456 -1.147 1.00 98.38 131 ILE A O 1
ATOM 1000 N N . ALA A 1 132 ? -1.880 -14.469 -0.223 1.00 98.56 132 ALA A N 1
ATOM 1001 C CA . ALA A 1 132 ? -1.396 -14.533 1.149 1.00 98.56 132 ALA A CA 1
ATOM 1002 C C . ALA A 1 132 ? -2.550 -14.647 2.150 1.00 98.56 132 ALA A C 1
ATOM 1004 O O . ALA A 1 132 ? -3.618 -14.074 1.972 1.00 98.56 132 ALA A O 1
ATOM 1005 N N . ALA A 1 133 ? -2.298 -15.353 3.247 1.00 98.50 133 ALA A N 1
ATOM 1006 C CA . ALA A 1 133 ? -3.170 -15.389 4.412 1.00 98.50 133 ALA A CA 1
ATOM 1007 C C . ALA A 1 133 ? -2.317 -15.373 5.683 1.00 98.50 133 ALA A C 1
ATOM 1009 O O . ALA A 1 133 ? -1.118 -15.681 5.641 1.00 98.50 133 ALA A O 1
ATOM 1010 N N . GLY A 1 134 ? -2.913 -15.002 6.811 1.00 98.31 134 GLY A N 1
ATOM 1011 C CA . GLY A 1 134 ? -2.192 -14.952 8.077 1.00 98.31 134 GLY A CA 1
ATOM 1012 C C . GLY A 1 134 ? -2.985 -14.345 9.220 1.00 98.31 134 GLY A C 1
ATOM 1013 O O . GLY A 1 134 ? -4.213 -14.318 9.200 1.00 98.31 134 GLY A O 1
ATOM 1014 N N . GLY A 1 135 ? -2.252 -13.882 10.231 1.00 98.19 135 GLY A N 1
ATOM 1015 C CA . GLY A 1 135 ? -2.828 -13.321 11.447 1.00 98.19 135 GLY A CA 1
ATOM 1016 C C . GLY A 1 135 ? -3.214 -11.853 11.297 1.00 98.19 135 GLY A C 1
ATOM 1017 O O . GLY A 1 135 ? -2.517 -11.075 10.640 1.00 98.19 135 GLY A O 1
ATOM 1018 N N . PHE A 1 136 ? -4.305 -11.498 11.964 1.00 97.81 136 PHE A N 1
ATOM 1019 C CA . PHE A 1 136 ? -4.686 -10.136 12.306 1.00 97.81 136 PHE A CA 1
ATOM 1020 C C . PHE A 1 136 ? -4.428 -9.916 13.804 1.00 97.81 136 PHE A C 1
ATOM 1022 O O . PHE A 1 136 ? -4.620 -10.819 14.616 1.00 97.81 136 PHE A O 1
ATOM 1029 N N . PHE A 1 137 ? -3.953 -8.734 14.174 1.00 95.25 137 PHE A N 1
ATOM 1030 C CA . PHE A 1 137 ? -3.414 -8.436 15.495 1.00 95.25 137 PHE A CA 1
ATOM 1031 C C . PHE A 1 137 ? -3.995 -7.141 16.057 1.00 95.25 137 PHE A C 1
ATOM 1033 O O . PHE A 1 137 ? -4.404 -6.231 15.324 1.00 95.25 137 PHE A O 1
ATOM 1040 N N . ASP A 1 138 ? -3.968 -7.051 17.388 1.00 87.38 138 ASP A N 1
ATOM 1041 C CA . ASP A 1 138 ? -4.380 -5.870 18.140 1.00 87.38 138 ASP A CA 1
ATOM 1042 C C . ASP A 1 138 ? -3.756 -4.587 17.574 1.00 87.38 138 ASP A C 1
ATOM 1044 O O . ASP A 1 138 ? -2.582 -4.541 17.214 1.00 87.38 138 ASP A O 1
ATOM 1048 N N . GLY A 1 139 ? -4.558 -3.523 17.510 1.00 89.31 139 GLY A N 1
ATOM 1049 C CA . GLY A 1 139 ? -4.164 -2.246 16.904 1.00 89.31 139 GLY A CA 1
ATOM 1050 C C . GLY A 1 139 ? -4.494 -2.128 15.415 1.00 89.31 139 GLY A C 1
ATOM 1051 O O . GLY A 1 139 ? -4.371 -1.035 14.859 1.00 89.31 139 GLY A O 1
ATOM 1052 N N . GLY A 1 140 ? -5.005 -3.200 14.804 1.00 95.56 140 GLY A N 1
ATOM 1053 C CA . GLY A 1 140 ? -5.473 -3.186 13.424 1.00 95.56 140 GLY A CA 1
ATOM 1054 C C . GLY A 1 140 ? -4.394 -3.544 12.422 1.00 95.56 140 GLY A C 1
ATOM 1055 O O . GLY A 1 140 ? -4.374 -2.961 11.347 1.00 95.56 140 GLY A O 1
ATOM 1056 N N . PHE A 1 141 ? -3.484 -4.448 12.779 1.00 97.94 141 PHE A N 1
ATOM 1057 C CA . PHE A 1 141 ? -2.372 -4.851 11.920 1.00 97.94 141 PHE A CA 1
ATOM 1058 C C . PHE A 1 141 ? -2.581 -6.267 11.409 1.00 97.94 141 PHE A C 1
ATOM 1060 O O . PHE A 1 141 ? -3.073 -7.123 12.134 1.00 97.94 141 PHE A O 1
ATOM 1067 N N . PHE A 1 142 ? -2.148 -6.548 10.189 1.00 98.62 142 PHE A N 1
ATOM 1068 C CA . PHE A 1 142 ? -2.127 -7.905 9.657 1.00 98.62 142 PHE A CA 1
ATOM 1069 C C . PHE A 1 142 ? -0.842 -8.145 8.888 1.00 98.62 142 PHE A C 1
ATOM 1071 O O . PHE A 1 142 ? -0.316 -7.251 8.225 1.00 98.62 142 PHE A O 1
ATOM 1078 N N . HIS A 1 143 ? -0.293 -9.346 9.009 1.00 98.44 143 HIS A N 1
ATOM 1079 C CA . HIS A 1 143 ? 0.944 -9.680 8.322 1.00 98.44 143 HIS A CA 1
ATOM 1080 C C . HIS A 1 143 ? 1.142 -11.185 8.198 1.00 98.44 143 HIS A C 1
ATOM 1082 O O . HIS A 1 143 ? 0.722 -11.980 9.042 1.00 98.44 143 HIS A O 1
ATOM 1088 N N . SER A 1 144 ? 1.890 -11.574 7.176 1.00 98.31 144 SER A N 1
ATOM 1089 C CA . SER A 1 144 ? 2.465 -12.907 7.064 1.00 98.31 144 SER A CA 1
ATOM 1090 C C . SER A 1 144 ? 3.789 -12.839 6.314 1.00 98.31 144 SER A C 1
ATOM 1092 O O . SER A 1 144 ? 4.092 -11.876 5.604 1.00 98.31 144 SER A O 1
ATOM 1094 N N . ARG A 1 145 ? 4.635 -13.840 6.543 1.00 97.50 145 ARG A N 1
ATOM 1095 C CA . ARG A 1 145 ? 5.935 -13.950 5.894 1.00 97.50 145 ARG A CA 1
ATOM 1096 C C . ARG A 1 145 ? 6.310 -15.414 5.746 1.00 97.50 145 ARG A C 1
ATOM 1098 O O . ARG A 1 145 ? 6.148 -16.189 6.684 1.00 97.50 145 ARG A O 1
ATOM 1105 N N . ASN A 1 146 ? 6.849 -15.752 4.588 1.00 95.81 146 ASN A N 1
ATOM 1106 C CA . ASN A 1 146 ? 7.553 -16.997 4.322 1.00 95.81 146 ASN A CA 1
ATOM 1107 C C . ASN A 1 146 ? 8.854 -16.677 3.555 1.00 95.81 146 ASN A C 1
ATOM 1109 O O . ASN A 1 146 ? 9.255 -15.513 3.473 1.00 95.81 146 ASN A O 1
ATOM 1113 N N . ASP A 1 147 ? 9.524 -17.697 3.022 1.00 93.81 147 ASP A N 1
ATOM 1114 C CA . ASP A 1 147 ? 10.807 -17.529 2.325 1.00 93.81 147 ASP A CA 1
ATOM 1115 C C . ASP A 1 147 ? 10.685 -16.772 0.992 1.00 93.81 147 ASP A C 1
ATOM 1117 O O . ASP A 1 147 ? 11.645 -16.147 0.550 1.00 93.81 147 ASP A O 1
ATOM 1121 N N . ALA A 1 148 ? 9.512 -16.813 0.357 1.00 95.25 148 ALA A N 1
ATOM 1122 C CA . ALA A 1 148 ? 9.266 -16.230 -0.958 1.00 95.25 148 ALA A CA 1
ATOM 1123 C C . ALA A 1 148 ? 8.361 -14.992 -0.924 1.00 95.25 148 ALA A C 1
ATOM 1125 O O . ALA A 1 148 ? 8.298 -14.279 -1.918 1.00 95.25 148 ALA A O 1
ATOM 1126 N N . GLN A 1 149 ? 7.630 -14.731 0.159 1.00 97.31 149 GLN A N 1
ATOM 1127 C CA . GLN A 1 149 ? 6.644 -13.657 0.233 1.00 97.31 149 GLN A CA 1
ATOM 1128 C C . GLN A 1 149 ? 6.616 -12.995 1.606 1.00 97.31 149 GLN A C 1
ATOM 1130 O O . GLN A 1 149 ? 6.780 -13.640 2.646 1.00 97.31 149 GLN A O 1
ATOM 1135 N N . ARG A 1 150 ? 6.311 -11.701 1.605 1.00 98.00 150 ARG A N 1
ATOM 1136 C CA . ARG A 1 150 ? 6.026 -10.913 2.802 1.00 98.00 150 ARG A CA 1
ATOM 1137 C C . ARG A 1 150 ? 4.835 -10.004 2.534 1.00 98.00 150 ARG A C 1
ATOM 1139 O O . ARG A 1 150 ? 4.710 -9.447 1.451 1.00 98.00 150 ARG A O 1
ATOM 1146 N N . ILE A 1 151 ? 3.995 -9.822 3.543 1.00 98.62 151 ILE A N 1
ATOM 1147 C CA . ILE A 1 151 ? 2.937 -8.814 3.564 1.00 98.62 151 ILE A CA 1
ATOM 1148 C C . ILE A 1 151 ? 2.873 -8.178 4.949 1.00 98.62 151 ILE A C 1
ATOM 1150 O O . ILE A 1 151 ? 3.015 -8.866 5.962 1.00 98.62 151 ILE A O 1
ATOM 1154 N N . ALA A 1 152 ? 2.665 -6.866 4.989 1.00 98.75 152 ALA A N 1
ATOM 1155 C CA . ALA A 1 152 ? 2.358 -6.134 6.209 1.00 98.75 152 ALA A CA 1
ATOM 1156 C C . ALA A 1 152 ? 1.344 -5.034 5.901 1.00 98.75 152 ALA A C 1
ATOM 1158 O O . ALA A 1 152 ? 1.552 -4.227 4.994 1.00 98.75 152 ALA A O 1
ATOM 1159 N N . GLY A 1 153 ? 0.262 -5.000 6.667 1.00 98.75 153 GLY A N 1
ATOM 1160 C CA . GLY A 1 153 ? -0.836 -4.075 6.467 1.00 98.75 153 GLY A CA 1
ATOM 1161 C C . GLY A 1 153 ? -1.450 -3.575 7.759 1.00 98.75 153 GLY A C 1
ATOM 1162 O O . GLY A 1 153 ? -1.181 -4.090 8.849 1.00 98.75 153 GLY A O 1
ATOM 1163 N N . ALA A 1 154 ? -2.268 -2.542 7.607 1.00 98.62 154 ALA A N 1
ATOM 1164 C CA . ALA A 1 154 ? -3.065 -1.964 8.670 1.00 98.62 154 ALA A CA 1
ATOM 1165 C C . ALA A 1 154 ? -4.477 -1.620 8.178 1.00 98.62 154 ALA A C 1
ATOM 1167 O O . ALA A 1 154 ? -4.693 -1.424 6.980 1.00 98.62 154 ALA A O 1
ATOM 1168 N N . VAL A 1 155 ? -5.417 -1.526 9.116 1.00 98.38 155 VAL A N 1
ATOM 1169 C CA . VAL A 1 155 ? -6.780 -1.025 8.896 1.00 98.38 155 VAL A CA 1
ATOM 1170 C C . VAL A 1 155 ? -6.989 0.324 9.584 1.00 98.38 155 VAL A C 1
ATOM 1172 O O . VAL A 1 155 ? -6.334 0.631 10.594 1.00 98.38 155 VAL A O 1
ATOM 1175 N N . SER A 1 156 ? -7.917 1.128 9.066 1.00 97.75 156 SER A N 1
ATOM 1176 C CA . SER A 1 156 ? -8.482 2.253 9.813 1.00 97.75 156 SER A CA 1
ATOM 1177 C C . SER A 1 156 ? -9.170 1.746 11.084 1.00 97.75 156 SER A C 1
ATOM 1179 O O . SER A 1 156 ? -9.569 0.582 11.181 1.00 97.75 156 SER A O 1
ATOM 1181 N N . PHE A 1 157 ? -9.290 2.598 12.102 1.00 95.81 157 PHE A N 1
ATOM 1182 C CA . PHE A 1 157 ? -9.882 2.156 13.366 1.00 95.81 157 PHE A CA 1
ATOM 1183 C C . PHE A 1 157 ? -11.379 1.860 13.267 1.00 95.81 157 PHE A C 1
ATOM 1185 O O . PHE A 1 157 ? -11.856 0.997 13.993 1.00 95.81 157 PHE A O 1
ATOM 1192 N N . ASP A 1 158 ? -12.096 2.484 12.340 1.00 94.19 158 ASP A N 1
ATOM 1193 C CA . ASP A 1 158 ? -13.496 2.157 12.049 1.00 94.19 158 ASP A CA 1
ATOM 1194 C C . ASP A 1 158 ? -13.665 0.932 11.124 1.00 94.19 158 ASP A C 1
ATOM 1196 O O . ASP A 1 158 ? -14.786 0.518 10.841 1.00 94.19 158 ASP A O 1
ATOM 1200 N N . GLY A 1 159 ? -12.563 0.339 10.646 1.00 94.88 159 GLY A N 1
ATOM 1201 C CA . GLY A 1 159 ? -12.578 -0.820 9.752 1.00 94.88 159 GLY A CA 1
ATOM 1202 C C . GLY A 1 159 ? -13.048 -0.528 8.323 1.00 94.88 159 GLY A C 1
ATOM 1203 O O . GLY A 1 159 ? -13.315 -1.476 7.588 1.00 94.88 159 GLY A O 1
ATOM 1204 N N . THR A 1 160 ? -13.156 0.743 7.924 1.00 97.00 160 THR A N 1
ATOM 1205 C CA . THR A 1 160 ? -13.630 1.142 6.586 1.00 97.00 160 THR A CA 1
ATOM 1206 C C . THR A 1 160 ? -12.536 1.182 5.521 1.00 97.00 160 THR A C 1
ATOM 1208 O O . THR A 1 160 ? -12.833 1.062 4.336 1.00 97.00 160 THR A O 1
ATOM 1211 N N . GLU A 1 161 ? -11.269 1.293 5.916 1.00 98.50 161 GLU A N 1
ATOM 1212 C CA . GLU A 1 161 ? -10.126 1.297 5.006 1.00 98.50 161 GLU A CA 1
ATOM 1213 C C . GLU A 1 161 ? -9.085 0.261 5.426 1.00 98.50 161 GLU A C 1
ATOM 1215 O O . GLU A 1 161 ? -8.875 -0.008 6.613 1.00 98.50 161 GLU A O 1
ATOM 1220 N N . ALA A 1 162 ? -8.373 -0.280 4.441 1.00 98.75 162 ALA A N 1
ATOM 1221 C CA . ALA A 1 162 ? -7.195 -1.104 4.662 1.00 98.75 162 ALA A CA 1
ATOM 1222 C C . ALA A 1 162 ? -6.084 -0.735 3.677 1.00 98.75 162 ALA A C 1
ATOM 1224 O O . ALA A 1 162 ? -6.326 -0.243 2.577 1.00 98.75 162 ALA A O 1
ATOM 1225 N N . GLY A 1 163 ? -4.840 -0.988 4.060 1.00 98.75 163 GLY A N 1
ATOM 1226 C CA . GLY A 1 163 ? -3.685 -0.785 3.197 1.00 98.75 163 GLY A CA 1
ATOM 1227 C C . GLY A 1 163 ? -2.576 -1.746 3.572 1.00 98.75 163 GLY A C 1
ATOM 1228 O O . GLY A 1 163 ? -2.363 -2.026 4.753 1.00 98.75 163 GLY A O 1
ATOM 1229 N N . TYR A 1 164 ? -1.862 -2.263 2.578 1.00 98.88 164 TYR A N 1
ATOM 1230 C CA . TYR A 1 164 ? -0.704 -3.114 2.826 1.00 98.88 164 TYR A CA 1
ATOM 1231 C C . TYR A 1 164 ? 0.388 -2.943 1.782 1.00 98.88 164 TYR A C 1
ATOM 1233 O O . TYR A 1 164 ? 0.120 -2.604 0.627 1.00 98.88 164 TYR A O 1
ATOM 1241 N N . LEU A 1 165 ? 1.618 -3.212 2.217 1.00 98.75 165 LEU A N 1
ATOM 1242 C CA . LEU A 1 165 ? 2.742 -3.489 1.332 1.00 98.75 165 LEU A CA 1
ATOM 1243 C C . LEU A 1 165 ? 2.905 -4.995 1.177 1.00 98.75 165 LEU A C 1
ATOM 1245 O O . LEU A 1 165 ? 2.619 -5.756 2.109 1.00 98.75 165 LEU A O 1
ATOM 1249 N N . PHE A 1 166 ? 3.386 -5.419 0.018 1.00 98.75 166 PHE A N 1
ATOM 1250 C CA . PHE A 1 166 ? 3.691 -6.812 -0.258 1.00 98.75 166 PHE A CA 1
ATOM 1251 C C . PHE A 1 166 ? 4.993 -6.950 -1.038 1.00 98.75 166 PHE A C 1
ATOM 1253 O O . PHE A 1 166 ? 5.377 -6.067 -1.799 1.00 98.75 166 PHE A O 1
ATOM 1260 N N . GLU A 1 167 ? 5.654 -8.084 -0.848 1.00 98.44 167 GLU A N 1
ATOM 1261 C CA . GLU A 1 167 ? 6.870 -8.475 -1.549 1.00 98.44 167 GLU A CA 1
ATOM 1262 C C . GLU A 1 167 ? 6.745 -9.944 -1.964 1.00 98.44 167 GLU A C 1
AT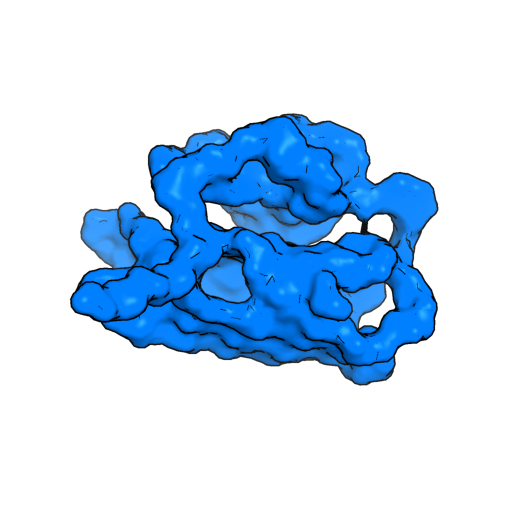OM 1264 O O . GLU A 1 167 ? 6.238 -10.772 -1.199 1.00 98.44 167 GLU A O 1
ATOM 1269 N N . ARG A 1 168 ? 7.231 -10.286 -3.159 1.00 98.12 168 ARG A N 1
ATOM 1270 C CA . ARG A 1 168 ? 7.329 -11.661 -3.652 1.00 98.12 168 ARG A CA 1
ATOM 1271 C C . ARG A 1 168 ? 8.623 -11.884 -4.419 1.00 98.12 168 ARG A C 1
ATOM 1273 O O . ARG A 1 168 ? 8.872 -11.231 -5.426 1.00 98.12 168 ARG A O 1
ATOM 1280 N N . GLN A 1 169 ? 9.395 -12.878 -4.012 1.00 97.88 169 GLN A N 1
ATOM 1281 C CA . GLN A 1 169 ? 10.542 -13.365 -4.756 1.00 97.88 169 GLN A CA 1
ATOM 1282 C C . GLN A 1 169 ? 10.084 -14.198 -5.961 1.00 97.88 169 GLN A C 1
ATOM 1284 O O . GLN A 1 169 ? 9.207 -15.058 -5.849 1.00 97.88 169 GLN A O 1
ATOM 1289 N N . LEU A 1 170 ? 10.700 -13.947 -7.112 1.00 96.25 170 LEU A N 1
ATOM 1290 C CA . LEU A 1 170 ? 10.599 -14.748 -8.328 1.00 96.25 170 LEU A CA 1
ATOM 1291 C C . LEU A 1 170 ? 11.977 -15.342 -8.650 1.00 96.25 170 LEU A C 1
ATOM 1293 O O . LEU A 1 170 ? 12.991 -14.930 -8.090 1.00 96.25 170 LEU A O 1
ATOM 1297 N N . GLU A 1 171 ? 12.034 -16.285 -9.589 1.00 92.94 171 GLU A N 1
ATOM 1298 C CA . GLU A 1 171 ? 13.309 -16.872 -10.027 1.00 92.94 171 GLU A CA 1
ATOM 1299 C C . GLU A 1 171 ? 14.265 -15.810 -10.598 1.00 92.94 171 GLU A C 1
ATOM 1301 O O . GLU A 1 171 ? 15.451 -15.795 -10.278 1.00 92.94 171 GLU A O 1
ATOM 1306 N N . ALA A 1 172 ? 13.731 -14.877 -11.392 1.00 92.69 172 ALA A N 1
ATOM 1307 C CA . ALA A 1 172 ? 14.499 -13.842 -12.081 1.00 92.69 172 ALA A CA 1
ATOM 1308 C C . ALA A 1 172 ? 14.308 -12.432 -11.488 1.00 92.69 172 ALA A C 1
ATOM 1310 O O . ALA A 1 172 ? 14.416 -11.440 -12.207 1.00 92.69 172 ALA A O 1
ATOM 1311 N N . GLY A 1 173 ? 13.979 -12.299 -10.200 1.00 96.88 173 GLY A N 1
ATOM 1312 C CA . GLY A 1 173 ? 13.820 -10.985 -9.569 1.00 96.88 173 GLY A CA 1
ATOM 1313 C C . GLY A 1 173 ? 12.855 -10.986 -8.395 1.00 96.88 173 GLY A C 1
ATOM 1314 O O . GLY A 1 173 ? 12.644 -12.009 -7.749 1.00 96.88 173 GLY A O 1
ATOM 1315 N N . SER A 1 174 ? 12.249 -9.839 -8.122 1.00 98.00 174 SER A N 1
ATOM 1316 C CA . SER A 1 174 ? 11.233 -9.707 -7.081 1.00 98.00 174 SER A CA 1
ATOM 1317 C C . SER A 1 174 ? 10.157 -8.710 -7.477 1.00 98.00 174 SER A C 1
ATOM 1319 O O . SER A 1 174 ? 10.399 -7.769 -8.232 1.00 98.00 174 SER A O 1
ATOM 1321 N N . ILE A 1 175 ? 8.965 -8.914 -6.942 1.00 98.50 175 ILE A N 1
ATOM 1322 C CA . ILE A 1 175 ? 7.866 -7.965 -7.002 1.00 98.50 175 ILE A CA 1
ATOM 1323 C C . ILE A 1 175 ? 7.760 -7.286 -5.640 1.00 98.50 175 ILE A C 1
ATOM 1325 O O . ILE A 1 175 ? 7.803 -7.973 -4.622 1.00 98.50 175 ILE A O 1
ATOM 1329 N N . ASP A 1 176 ? 7.596 -5.969 -5.622 1.00 98.12 176 ASP A N 1
ATOM 1330 C CA . ASP A 1 176 ? 7.146 -5.221 -4.447 1.00 98.12 176 ASP A CA 1
ATOM 1331 C C . ASP A 1 176 ? 5.990 -4.293 -4.823 1.00 98.12 176 ASP A C 1
ATOM 1333 O O . ASP A 1 176 ? 5.833 -3.930 -5.990 1.00 98.12 176 ASP A O 1
ATOM 1337 N N . GLY A 1 177 ? 5.134 -3.952 -3.867 1.00 98.38 177 GLY A N 1
ATOM 1338 C CA . GLY A 1 177 ? 4.002 -3.084 -4.151 1.00 98.38 177 GLY A CA 1
ATOM 1339 C C . GLY A 1 177 ? 3.222 -2.651 -2.925 1.00 98.38 177 GLY A C 1
ATOM 1340 O O . GLY A 1 177 ? 3.424 -3.145 -1.816 1.00 98.38 177 GLY A O 1
ATOM 1341 N N . LEU A 1 178 ? 2.316 -1.708 -3.159 1.00 98.81 178 LEU A N 1
ATOM 1342 C CA . LEU A 1 178 ? 1.460 -1.064 -2.173 1.00 98.81 178 LEU A CA 1
ATOM 1343 C C . LEU A 1 178 ? 0.012 -1.118 -2.650 1.00 98.81 178 LEU A C 1
ATOM 1345 O O . LEU A 1 178 ? -0.264 -1.078 -3.850 1.00 98.81 178 LEU A O 1
ATOM 1349 N N . THR A 1 179 ? -0.911 -1.150 -1.700 1.00 98.75 179 THR A N 1
ATOM 1350 C CA . THR A 1 179 ? -2.349 -1.180 -1.965 1.00 98.75 179 THR A CA 1
ATOM 1351 C C . THR A 1 179 ? -3.107 -0.253 -1.021 1.00 98.75 179 THR A C 1
ATOM 1353 O O . THR A 1 179 ? -2.647 0.027 0.093 1.00 98.75 179 THR A O 1
ATOM 1356 N N . LEU A 1 180 ? -4.274 0.201 -1.474 1.00 98.62 180 LEU A N 1
ATOM 1357 C CA . LEU A 1 180 ? -5.295 0.892 -0.691 1.00 98.62 180 LEU A CA 1
ATOM 1358 C C . LEU A 1 180 ? -6.656 0.262 -0.998 1.00 98.62 180 LEU A C 1
ATOM 1360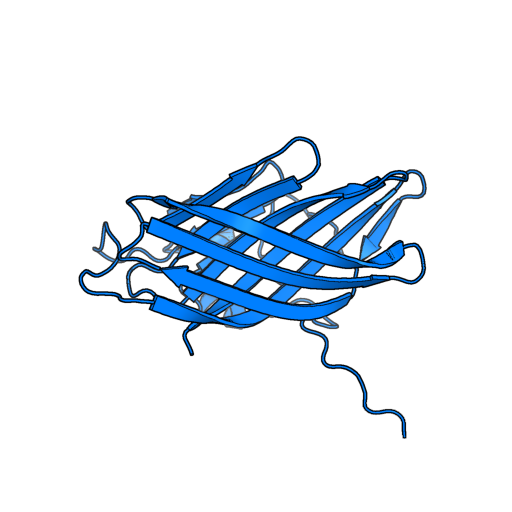 O O . LEU A 1 180 ? -6.974 -0.007 -2.158 1.00 98.62 180 LEU A O 1
ATOM 1364 N N . TRP A 1 181 ? -7.457 0.041 0.038 1.00 98.62 181 TRP A N 1
ATOM 1365 C CA . TRP A 1 181 ? -8.718 -0.690 -0.024 1.00 98.62 181 TRP A CA 1
ATOM 1366 C C . TRP A 1 181 ? -9.809 0.016 0.774 1.00 98.62 181 TRP A C 1
ATOM 1368 O O . TRP A 1 181 ? -9.519 0.601 1.816 1.00 98.62 181 TRP A O 1
ATOM 1378 N N . ASN A 1 182 ? -11.059 -0.139 0.336 1.00 98.12 182 ASN A N 1
ATOM 1379 C CA . ASN A 1 182 ? -12.249 0.355 1.033 1.00 98.12 182 ASN A CA 1
ATOM 1380 C C . ASN A 1 182 ? -13.192 -0.811 1.349 1.00 98.12 182 ASN A C 1
ATOM 1382 O O . ASN A 1 182 ? -13.357 -1.705 0.518 1.00 98.12 182 ASN A O 1
ATOM 1386 N N . SER A 1 183 ? -13.813 -0.820 2.527 1.00 95.19 183 SER A N 1
ATOM 1387 C CA . SER A 1 183 ? -14.784 -1.847 2.920 1.00 95.19 183 SER A CA 1
ATOM 1388 C C . SER A 1 183 ? -16.002 -1.844 1.989 1.00 95.19 183 SER A C 1
ATOM 1390 O O . SER A 1 183 ? -16.438 -0.774 1.555 1.00 95.19 183 SER A O 1
ATOM 1392 N N . GLN A 1 184 ? -16.557 -3.026 1.713 1.00 88.62 184 GLN A N 1
ATOM 1393 C CA . GLN A 1 184 ? -17.776 -3.213 0.911 1.00 88.62 184 GLN A CA 1
ATOM 1394 C C . GLN A 1 184 ? -19.069 -3.066 1.715 1.00 88.62 184 GLN A C 1
ATOM 1396 O O . GLN A 1 184 ? -19.076 -3.440 2.910 1.00 88.62 184 GLN A O 1
#